Protein AF-A0A9D7PYM5-F1 (afdb_monomer_lite)

Foldseek 3Di:
DEEEDEDDEEDPPPDPAADPAEQEAEEEYEYEYAEAYDRPHHAHEYPAEEYEYEYHAAHVHDEHDDHPDDPHYFYEYEYAANYEDEYPAAAEGAHEYEFNAEYHYPAFPHAYEYAAEYDDDANGYYEFAHQQADEPVLHTHYRYNHYYYDDLNYEYEYAHPEHHENYPRPDQEHAYEYHYQHQHEYEYPEAHAYQEEYEFPHEYELNPHAHAYAHEYADDAAYEYEFAFQAADECADCGGRYHYHHYHDDLNYAYADAHAAEHENYHNHDQRREHEDHYNHQNEYEYDEAHEYQEYEAPHEYHDVPYAHHYDPNHDYYYDHYDYDPHDDPDPPPPPPPDD

Sequence (340 aa):
MAYTLTVMGDIFTGVTSGLASNLIFSGAQTFNLYGSFDASYGAISFRDATTTINLFGNNNYIVIYSVGYNSGAAFSLHLQTGSQYRLLTNLGVGGSTTVDGRLIFESASLTLSSTTSFALNAGGGLKIASNEGISSSKTGNIRCYGSATFSSEADYEYSGSGSQNTGDLLPSSLSGNLIISNANSVTLTNSINTTGAVTVSGVLKMGGKTISGAGSFTLNSGASIYIDNPEGISSSGSTGSIQTTTRNFHSYGHYWYNGVLAQVTGTGLPALQYGTLGILNAAGVTLSKDTEVRTIHLQGRLLMSDYDLTLSPGLSISGSEGSLTNMIVPEWNRAAYNSI

Secondary structure (DSSP, 8-state):
--EEEEE-S-BSTT-SS--SS-EEEESSEEEEE-S-EEEEEEEEEEESS-EEEEE-S----EEEE-----TT--EEEEE-TT-EEEE-S-EEESSEEEESSEEEESSTT--EEESSEEEE-TT-EEEE--TT-B-TTS-BSEEESSEEEE-TTSEEEE--SS-EE--TTS-SEESS-EEE--SS-EE-SS-EEESSEEEESSEEE-TT--EEEEEEEEE-TT-EEEE-STT-B-SSSS-BSEEEEEEEE-TTSEEEE--SS-EE--TTS-SEEEEEEEE--TT-EE--S-EEEEEEEESSEEE-TTS-EEEEEEEEEE-SS-EEES-BPPP---TTSS--

Structure (mmCIF, N/CA/C/O backbone):
data_AF-A0A9D7PYM5-F1
#
_entry.id   AF-A0A9D7PYM5-F1
#
loop_
_atom_site.group_PDB
_atom_site.id
_atom_site.type_symbol
_atom_site.label_atom_id
_atom_site.label_alt_id
_atom_site.label_comp_id
_atom_site.label_asym_id
_atom_site.label_entity_id
_atom_site.label_seq_id
_atom_site.pdbx_PDB_ins_code
_atom_site.Cartn_x
_atom_site.Cartn_y
_atom_site.Cartn_z
_atom_site.occupancy
_atom_site.B_iso_or_equiv
_atom_site.auth_seq_id
_atom_site.auth_comp_id
_atom_site.auth_asym_id
_atom_site.auth_atom_id
_atom_site.pdbx_PDB_model_num
ATOM 1 N N . MET A 1 1 ? 29.001 -1.355 -35.141 1.00 60.72 1 MET A N 1
ATOM 2 C CA . MET A 1 1 ? 29.503 -0.322 -34.209 1.00 60.72 1 MET A CA 1
ATOM 3 C C . MET A 1 1 ? 28.339 0.087 -33.327 1.00 60.72 1 MET A C 1
ATOM 5 O O . MET A 1 1 ? 27.247 0.221 -33.865 1.00 60.72 1 MET A O 1
ATOM 9 N N . ALA A 1 2 ? 28.538 0.183 -32.013 1.00 73.38 2 ALA A N 1
ATOM 10 C CA . ALA A 1 2 ? 27.525 0.723 -31.109 1.00 73.38 2 ALA A CA 1
ATOM 11 C C . ALA A 1 2 ? 27.690 2.244 -31.055 1.00 73.38 2 ALA A C 1
ATOM 13 O O . ALA A 1 2 ? 28.829 2.703 -30.945 1.00 73.38 2 ALA A O 1
ATOM 14 N N . TYR A 1 3 ? 26.603 3.009 -31.148 1.00 81.38 3 TYR A N 1
ATOM 15 C CA . TYR A 1 3 ? 26.665 4.458 -30.940 1.00 81.38 3 TYR A CA 1
ATOM 16 C C . TYR A 1 3 ? 25.949 4.843 -29.648 1.00 81.38 3 TYR A C 1
ATOM 18 O O . TYR A 1 3 ? 25.026 4.168 -29.191 1.00 81.38 3 TYR A O 1
ATOM 26 N N . THR A 1 4 ? 26.415 5.935 -29.048 1.00 83.38 4 THR A N 1
ATOM 27 C CA . THR A 1 4 ? 25.825 6.509 -27.841 1.00 83.38 4 THR A CA 1
ATOM 28 C C . THR A 1 4 ? 25.363 7.919 -28.157 1.00 83.38 4 THR A C 1
ATOM 30 O O . THR A 1 4 ? 26.178 8.759 -28.541 1.00 83.38 4 THR A O 1
ATOM 33 N N . LEU A 1 5 ? 24.072 8.185 -27.970 1.00 80.75 5 LEU A N 1
ATOM 34 C CA . LEU A 1 5 ? 23.526 9.535 -27.963 1.00 80.75 5 LEU A CA 1
ATOM 35 C C . LEU A 1 5 ? 23.267 9.942 -26.513 1.00 80.75 5 LEU A C 1
ATOM 37 O O . LEU A 1 5 ? 22.461 9.323 -25.819 1.00 80.75 5 LEU A O 1
ATOM 41 N N . THR A 1 6 ? 23.934 11.002 -26.070 1.00 83.00 6 THR A N 1
ATOM 42 C CA . THR A 1 6 ? 23.672 11.623 -24.772 1.00 83.00 6 THR A CA 1
ATOM 43 C C . THR A 1 6 ? 22.949 12.932 -24.998 1.00 83.00 6 THR A C 1
ATOM 45 O O . THR A 1 6 ? 23.459 13.796 -25.710 1.00 83.00 6 THR A O 1
ATOM 48 N N . VAL A 1 7 ? 21.788 13.088 -24.369 1.00 79.06 7 VAL A N 1
ATOM 49 C CA . VAL A 1 7 ? 21.041 14.338 -24.426 1.00 79.06 7 VAL A CA 1
ATOM 50 C C . VAL A 1 7 ? 20.902 14.933 -23.038 1.00 79.06 7 VAL A C 1
ATOM 52 O O . VAL A 1 7 ? 20.376 14.308 -22.116 1.00 79.06 7 VAL A O 1
ATOM 55 N N . MET A 1 8 ? 21.415 16.154 -22.914 1.00 78.81 8 MET A N 1
ATOM 56 C CA . MET A 1 8 ? 21.334 16.963 -21.707 1.00 78.81 8 MET A CA 1
ATOM 57 C C . MET A 1 8 ? 20.127 17.893 -21.822 1.00 78.81 8 MET A C 1
ATOM 59 O O . MET A 1 8 ? 20.044 18.669 -22.773 1.00 78.81 8 MET A O 1
ATOM 63 N N . GLY A 1 9 ? 19.220 17.824 -20.848 1.00 71.94 9 GLY A N 1
ATOM 64 C CA . GLY A 1 9 ? 17.992 18.617 -20.828 1.00 71.94 9 GLY A CA 1
ATOM 65 C C . GLY A 1 9 ? 16.813 17.959 -21.544 1.00 71.94 9 GLY A C 1
ATOM 66 O O . GLY A 1 9 ? 16.865 16.794 -21.943 1.00 71.94 9 GLY A O 1
ATOM 67 N N . ASP A 1 10 ? 15.731 18.723 -21.642 1.00 70.75 10 ASP A N 1
ATOM 68 C CA . ASP A 1 10 ? 14.469 18.277 -22.216 1.00 70.75 10 ASP A CA 1
ATOM 69 C C . ASP A 1 10 ? 14.543 18.191 -23.749 1.00 70.75 10 ASP A C 1
ATOM 71 O O . ASP A 1 10 ? 15.107 19.064 -24.412 1.00 70.75 10 ASP A O 1
ATOM 75 N N . ILE A 1 11 ? 13.915 17.168 -24.326 1.00 68.50 11 ILE A N 1
ATOM 76 C CA . ILE A 1 11 ? 13.735 17.024 -25.773 1.00 68.50 11 ILE A CA 1
ATOM 77 C C . ILE A 1 11 ? 12.243 16.936 -26.070 1.00 68.50 11 ILE A C 1
ATOM 79 O O . ILE A 1 11 ? 11.515 16.188 -25.418 1.00 68.50 11 ILE A O 1
ATOM 83 N N . PHE A 1 12 ? 11.804 17.660 -27.100 1.00 66.94 12 PHE A N 1
ATOM 84 C CA . PHE A 1 12 ? 10.418 17.652 -27.571 1.00 66.94 12 PHE A CA 1
ATOM 85 C C . PHE A 1 12 ? 9.397 18.095 -26.507 1.00 66.94 12 PHE A C 1
ATOM 87 O O . PHE A 1 12 ? 8.244 17.701 -26.560 1.00 66.94 12 PHE A O 1
ATOM 94 N N . THR A 1 13 ? 9.753 18.945 -25.544 1.00 59.22 13 THR A N 1
ATOM 95 C CA . THR A 1 13 ? 8.756 19.468 -24.598 1.00 59.22 13 THR A CA 1
ATOM 96 C C . THR A 1 13 ? 7.829 20.490 -25.262 1.00 59.22 13 THR A C 1
ATOM 98 O O . THR A 1 13 ? 8.272 21.398 -25.964 1.00 59.22 13 THR A O 1
ATOM 101 N N . GLY A 1 14 ? 6.515 20.340 -25.052 1.00 54.91 14 GLY A N 1
ATOM 102 C CA . GLY A 1 14 ? 5.508 21.291 -25.539 1.00 54.91 14 GLY A CA 1
ATOM 103 C C . GLY A 1 14 ? 5.124 21.159 -27.018 1.00 54.91 14 GLY A C 1
ATOM 104 O O . GLY A 1 14 ? 4.521 22.084 -27.564 1.00 54.91 14 GLY A O 1
ATOM 105 N N . VAL A 1 15 ? 5.436 20.040 -27.684 1.00 58.12 15 VAL A N 1
ATOM 106 C CA . VAL A 1 15 ? 4.952 19.800 -29.055 1.00 58.12 15 VAL A CA 1
ATOM 107 C C . VAL A 1 15 ? 3.445 19.539 -29.036 1.00 58.12 15 VAL A C 1
ATOM 109 O O . VAL A 1 15 ? 2.973 18.572 -28.451 1.00 58.12 15 VAL A O 1
ATOM 112 N N . THR A 1 16 ? 2.675 20.403 -29.697 1.00 56.06 16 THR A N 1
ATOM 113 C CA . THR A 1 16 ? 1.212 20.275 -29.860 1.00 56.06 16 THR A CA 1
ATOM 114 C C . THR A 1 16 ? 0.813 19.471 -31.101 1.00 56.06 16 THR A C 1
ATOM 116 O O . THR A 1 16 ? -0.359 19.169 -31.310 1.00 56.06 16 THR A O 1
ATOM 119 N N . SER A 1 17 ? 1.797 19.122 -31.930 1.00 52.72 17 SER A N 1
ATOM 120 C CA . SER A 1 17 ? 1.690 18.219 -33.073 1.00 52.72 17 SER A CA 1
ATOM 121 C C . SER A 1 17 ? 2.966 17.382 -33.112 1.00 52.72 17 SER A C 1
ATOM 123 O O . SER A 1 17 ? 4.038 17.886 -32.781 1.00 52.72 17 SER A O 1
ATOM 125 N N . GLY A 1 18 ? 2.851 16.088 -33.392 1.00 52.62 18 GLY A N 1
ATOM 126 C CA . GLY A 1 18 ? 3.946 15.152 -33.149 1.00 52.62 18 GLY A CA 1
ATOM 127 C C . GLY A 1 18 ? 5.154 15.266 -34.047 1.00 52.62 18 GLY A C 1
ATOM 128 O O . GLY A 1 18 ? 5.206 16.062 -34.980 1.00 52.62 18 GLY A O 1
ATOM 129 N N . LEU A 1 19 ? 6.118 14.383 -33.783 1.00 55.16 19 LEU A N 1
ATOM 130 C CA . LEU A 1 19 ? 7.121 14.028 -34.776 1.00 55.16 19 LEU A CA 1
ATOM 131 C C . LEU A 1 19 ? 6.377 13.602 -36.048 1.00 55.16 19 LEU A C 1
ATOM 133 O O . LEU A 1 19 ? 5.666 12.600 -36.045 1.00 55.16 19 LEU A O 1
ATOM 137 N N . ALA A 1 20 ? 6.529 14.371 -37.129 1.00 43.00 20 ALA A N 1
ATOM 138 C CA . ALA A 1 20 ? 5.839 14.143 -38.404 1.00 43.00 20 ALA A CA 1
ATOM 139 C C . ALA A 1 20 ? 6.169 12.778 -39.052 1.00 43.00 20 ALA A C 1
ATOM 141 O O . ALA A 1 20 ? 5.542 12.379 -40.031 1.00 43.00 20 ALA A O 1
ATOM 142 N N . SER A 1 21 ? 7.152 12.056 -38.509 1.00 57.59 21 SER A N 1
ATOM 143 C CA . SER A 1 21 ? 7.598 10.738 -38.944 1.00 57.59 21 SER A CA 1
ATOM 144 C C . SER A 1 21 ? 8.126 9.924 -37.763 1.00 57.59 21 SER A C 1
ATOM 146 O O . SER A 1 21 ? 8.635 10.489 -36.794 1.00 57.59 21 SER A O 1
ATOM 148 N N . ASN A 1 22 ? 8.075 8.594 -37.880 1.00 59.19 22 ASN A N 1
ATOM 149 C CA . ASN A 1 22 ? 8.691 7.688 -36.912 1.00 59.19 22 ASN A CA 1
ATOM 150 C C . ASN A 1 22 ? 10.181 8.008 -36.757 1.00 59.19 22 ASN A C 1
ATOM 152 O O . ASN A 1 22 ? 10.903 8.084 -37.754 1.00 59.19 22 ASN A O 1
ATOM 156 N N . LEU A 1 23 ? 10.656 8.126 -35.518 1.00 66.69 23 LEU A N 1
ATOM 157 C CA . LEU A 1 23 ? 12.089 8.137 -35.258 1.00 66.69 23 LEU A CA 1
ATOM 158 C C . LEU A 1 23 ? 12.572 6.688 -35.344 1.00 66.69 23 LEU A C 1
ATOM 160 O O . LEU A 1 23 ? 12.250 5.867 -34.483 1.00 66.69 23 LEU A O 1
ATOM 164 N N . ILE A 1 24 ? 13.253 6.357 -36.442 1.00 66.62 24 ILE A N 1
ATOM 165 C CA . ILE A 1 24 ? 13.742 5.004 -36.714 1.00 66.62 24 ILE A CA 1
ATOM 166 C C . ILE A 1 24 ? 15.222 4.943 -36.371 1.00 66.62 24 ILE A C 1
ATOM 168 O O . ILE A 1 24 ? 16.033 5.654 -36.962 1.00 66.62 24 ILE A O 1
ATOM 172 N N . PHE A 1 25 ? 15.575 4.044 -35.462 1.00 68.25 25 PHE A N 1
ATOM 173 C CA . PHE A 1 25 ? 16.963 3.739 -35.147 1.00 68.25 25 PHE A CA 1
ATOM 174 C C . PHE A 1 25 ? 17.330 2.358 -35.684 1.00 68.25 25 PHE A C 1
ATOM 176 O O . PHE A 1 25 ? 16.588 1.398 -35.478 1.00 68.25 25 PHE A O 1
ATOM 183 N N . SER A 1 26 ? 18.475 2.262 -36.359 1.00 67.56 26 SER A N 1
ATOM 184 C CA . SER A 1 26 ? 19.054 1.009 -36.852 1.00 67.56 26 SER A CA 1
ATOM 185 C C . SER A 1 26 ? 20.435 0.773 -36.238 1.00 67.56 26 SER A C 1
ATOM 187 O O . SER A 1 26 ? 21.219 1.718 -36.092 1.00 67.56 26 SER A O 1
ATOM 189 N N . GLY A 1 27 ? 20.761 -0.485 -35.929 1.00 68.75 27 GLY A N 1
ATOM 190 C CA . GLY A 1 27 ? 22.030 -0.862 -35.292 1.00 68.75 27 GLY A CA 1
ATOM 191 C C . GLY A 1 27 ? 21.998 -0.754 -33.763 1.00 68.75 27 GLY A C 1
ATOM 192 O O . GLY A 1 27 ? 21.016 -0.292 -33.192 1.00 68.75 27 GLY A O 1
ATOM 193 N N . ALA A 1 28 ? 23.037 -1.252 -33.084 1.00 78.06 28 ALA A N 1
ATOM 194 C CA . ALA A 1 28 ? 23.077 -1.242 -31.621 1.00 78.06 28 ALA A CA 1
ATOM 195 C C . ALA A 1 28 ? 23.288 0.188 -31.100 1.00 78.06 28 ALA A C 1
ATOM 197 O O . ALA A 1 28 ? 24.222 0.863 -31.535 1.00 78.06 28 ALA A O 1
ATOM 198 N N . GLN A 1 29 ? 22.429 0.642 -30.187 1.00 81.81 29 GLN A N 1
ATOM 199 C CA . GLN A 1 29 ? 22.407 2.033 -29.723 1.00 81.81 29 GLN A CA 1
ATOM 200 C C . GLN A 1 29 ? 22.219 2.130 -28.208 1.00 81.81 29 GLN A C 1
ATOM 202 O O . GLN A 1 29 ? 21.480 1.344 -27.615 1.00 81.81 29 GLN A O 1
ATOM 207 N N . THR A 1 30 ? 22.824 3.151 -27.605 1.00 84.31 30 THR A N 1
ATOM 208 C CA . THR A 1 30 ? 22.554 3.567 -26.225 1.00 84.31 30 THR A CA 1
ATOM 209 C C . THR A 1 30 ? 22.082 5.018 -26.209 1.00 84.31 30 THR A C 1
ATOM 211 O O . THR A 1 30 ? 22.782 5.906 -26.694 1.00 84.31 30 THR A O 1
ATOM 214 N N . PHE A 1 31 ? 20.918 5.272 -25.616 1.00 84.38 31 PHE A N 1
ATOM 215 C CA . PHE A 1 31 ? 20.372 6.613 -25.405 1.00 84.38 31 PHE A CA 1
ATOM 216 C C . PHE A 1 31 ? 20.437 6.963 -23.926 1.00 84.38 31 PHE A C 1
ATOM 218 O O . PHE A 1 31 ? 19.806 6.296 -23.114 1.00 84.38 31 PHE A O 1
ATOM 225 N N . ASN A 1 32 ? 21.174 8.014 -23.581 1.00 84.25 32 ASN A N 1
ATOM 226 C CA . ASN A 1 32 ? 21.207 8.555 -22.226 1.00 84.25 32 ASN A CA 1
ATOM 227 C C . ASN A 1 32 ? 20.386 9.843 -22.190 1.00 84.25 32 ASN A C 1
ATOM 229 O O . ASN A 1 32 ? 20.775 10.835 -22.813 1.00 84.25 32 ASN A O 1
ATOM 233 N N . LEU A 1 33 ? 19.262 9.821 -21.476 1.00 83.00 33 LEU A N 1
ATOM 234 C CA . LEU A 1 33 ? 18.331 10.943 -21.378 1.00 83.00 33 LEU A CA 1
ATOM 235 C C . LEU A 1 33 ? 18.347 11.505 -19.952 1.00 83.00 33 LEU A C 1
ATOM 237 O O . LEU A 1 33 ? 18.004 10.795 -19.007 1.00 83.00 33 LEU A O 1
ATOM 241 N N . TYR A 1 34 ? 18.763 12.766 -19.807 1.00 80.75 34 TYR A N 1
ATOM 242 C CA . TYR A 1 34 ? 18.867 13.468 -18.516 1.00 80.75 34 TYR A CA 1
ATOM 243 C C . TYR A 1 34 ? 17.717 14.459 -18.251 1.00 80.75 34 TYR A C 1
ATOM 245 O O . TYR A 1 34 ? 17.691 15.084 -17.192 1.00 80.75 34 TYR A O 1
ATOM 253 N N . GLY A 1 35 ? 16.810 14.636 -19.217 1.00 69.31 35 GLY A N 1
ATOM 254 C CA . GLY A 1 35 ? 15.611 15.468 -19.102 1.00 69.31 35 GLY A CA 1
ATOM 255 C C . GLY A 1 35 ? 14.370 14.786 -19.684 1.00 69.31 35 GLY A C 1
ATOM 256 O O . GLY A 1 35 ? 14.418 13.648 -20.163 1.00 69.31 35 GLY A O 1
ATOM 257 N N . SER A 1 36 ? 13.239 15.489 -19.631 1.00 70.75 36 SER A N 1
ATOM 258 C CA . SER A 1 36 ? 11.951 14.988 -20.116 1.00 70.75 36 SER A CA 1
ATOM 259 C C . SER A 1 36 ? 11.990 14.754 -21.627 1.00 70.75 36 SER A C 1
ATOM 261 O O . SER A 1 36 ? 12.620 15.503 -22.372 1.00 70.75 36 SER A O 1
ATOM 263 N N . PHE A 1 37 ? 11.298 13.716 -22.087 1.00 71.19 37 PHE A N 1
ATOM 264 C CA . PHE A 1 37 ? 11.277 13.309 -23.486 1.00 71.19 37 PHE A CA 1
ATOM 265 C C . PHE A 1 37 ? 9.841 13.012 -23.932 1.00 71.19 37 PHE A C 1
ATOM 267 O O . PHE A 1 37 ? 9.284 11.963 -23.633 1.00 71.19 37 PHE A O 1
ATOM 274 N N . ASP A 1 38 ? 9.208 13.913 -24.672 1.00 68.81 38 ASP A N 1
ATOM 275 C CA . ASP A 1 38 ? 7.818 13.727 -25.099 1.00 68.81 38 ASP A CA 1
ATOM 276 C C . ASP A 1 38 ? 7.729 13.259 -26.563 1.00 68.81 38 ASP A C 1
ATOM 278 O O . ASP A 1 38 ? 7.967 14.030 -27.490 1.00 68.81 38 ASP A O 1
ATOM 282 N N . ALA A 1 39 ? 7.345 11.998 -26.788 1.00 64.12 39 ALA A N 1
ATOM 283 C CA . ALA A 1 39 ? 6.938 11.503 -28.105 1.00 64.12 39 ALA A CA 1
ATOM 284 C C . ALA A 1 39 ? 5.458 11.074 -28.130 1.00 64.12 39 ALA A C 1
ATOM 286 O O . ALA A 1 39 ? 5.091 10.112 -28.796 1.00 64.12 39 ALA A O 1
ATOM 287 N N . SER A 1 40 ? 4.574 11.797 -27.433 1.00 58.91 40 SER A N 1
ATOM 288 C CA . SER A 1 40 ? 3.135 11.480 -27.316 1.00 58.91 40 SER A CA 1
ATOM 289 C C . SER A 1 40 ? 2.374 11.411 -28.632 1.00 58.91 40 SER A C 1
ATOM 291 O O . SER A 1 40 ? 1.297 10.822 -28.696 1.00 58.91 40 SER A O 1
ATOM 293 N N . TYR A 1 41 ? 2.926 12.006 -29.683 1.00 59.03 41 TYR A N 1
ATOM 294 C CA . TYR A 1 41 ? 2.253 12.199 -30.961 1.00 59.03 41 TYR A CA 1
ATOM 295 C C . TYR A 1 41 ? 3.009 11.562 -32.144 1.00 59.03 41 TYR A C 1
ATOM 297 O O . TYR A 1 41 ? 2.684 11.842 -33.295 1.00 59.03 41 TYR A O 1
ATOM 305 N N . GLY A 1 42 ? 4.020 10.724 -31.889 1.00 55.53 42 GLY A N 1
ATOM 306 C CA . GLY A 1 42 ? 4.760 9.982 -32.917 1.00 55.53 42 GLY A CA 1
ATOM 307 C C . GLY A 1 42 ? 5.341 8.681 -32.362 1.00 55.53 42 GLY A C 1
ATOM 308 O O . GLY A 1 42 ? 5.448 8.525 -31.153 1.00 55.53 42 GLY A O 1
ATOM 309 N N . ALA A 1 43 ? 5.715 7.728 -33.220 1.00 59.31 43 ALA A N 1
ATOM 310 C CA . ALA A 1 43 ? 6.295 6.465 -32.758 1.00 59.31 43 ALA A CA 1
ATOM 311 C C . ALA A 1 43 ? 7.828 6.477 -32.781 1.00 59.31 43 ALA A C 1
ATOM 313 O O . ALA A 1 43 ? 8.454 7.010 -33.703 1.00 59.31 43 ALA A O 1
ATOM 314 N N . ILE A 1 44 ? 8.438 5.817 -31.796 1.00 66.38 44 ILE A N 1
ATOM 315 C CA . ILE A 1 44 ? 9.865 5.480 -31.827 1.00 66.38 44 ILE A CA 1
ATOM 316 C C . ILE A 1 44 ? 9.978 4.007 -32.170 1.00 66.38 44 ILE A C 1
ATOM 318 O O . ILE A 1 44 ? 9.462 3.147 -31.457 1.00 66.38 44 ILE A O 1
ATOM 322 N N . SER A 1 45 ? 10.648 3.713 -33.279 1.00 68.56 45 SER A N 1
ATOM 323 C CA . SER A 1 45 ? 10.833 2.351 -33.763 1.00 68.56 45 SER A CA 1
ATOM 324 C C . SER A 1 45 ? 12.314 2.004 -33.747 1.00 68.56 45 SER A C 1
ATOM 326 O O . SER A 1 45 ? 13.137 2.674 -34.370 1.00 68.56 45 SER A O 1
ATOM 328 N N . PHE A 1 46 ? 12.651 0.926 -33.048 1.00 69.00 46 PHE A N 1
ATOM 329 C CA . PHE A 1 46 ? 13.989 0.350 -33.049 1.00 69.00 46 PHE A CA 1
ATOM 330 C C . PHE A 1 46 ? 13.987 -0.835 -34.017 1.00 69.00 46 PHE A C 1
ATOM 332 O O . PHE A 1 46 ? 13.216 -1.779 -33.837 1.00 69.00 46 PHE A O 1
ATOM 339 N N . ARG A 1 47 ? 14.805 -0.769 -35.072 1.00 64.12 47 ARG A N 1
ATOM 340 C CA . ARG A 1 47 ? 14.932 -1.819 -36.087 1.00 64.12 47 ARG A CA 1
ATOM 341 C C . ARG A 1 47 ? 16.266 -2.552 -35.938 1.00 64.12 47 ARG A C 1
ATOM 343 O O . ARG A 1 47 ? 17.334 -1.946 -35.885 1.00 64.12 47 ARG A O 1
ATOM 350 N N . ASP A 1 48 ? 16.163 -3.875 -35.904 1.00 56.56 48 ASP A N 1
ATOM 351 C CA . ASP A 1 48 ? 17.212 -4.843 -36.235 1.00 56.56 48 ASP A CA 1
ATOM 352 C C . ASP A 1 48 ? 18.483 -4.862 -35.348 1.00 56.56 48 ASP A C 1
ATOM 354 O O . ASP A 1 48 ? 19.524 -5.353 -35.783 1.00 56.56 48 ASP A O 1
ATOM 358 N N . ALA A 1 49 ? 18.423 -4.381 -34.093 1.00 60.62 49 ALA A N 1
ATOM 359 C CA . ALA A 1 49 ? 19.523 -4.494 -33.118 1.00 60.62 49 ALA A CA 1
ATOM 360 C C . ALA A 1 49 ? 19.112 -4.238 -31.647 1.00 60.62 49 ALA A C 1
ATOM 362 O O . ALA A 1 49 ? 18.027 -3.733 -31.363 1.00 60.62 49 ALA A O 1
ATOM 363 N N . THR A 1 50 ? 19.998 -4.562 -30.695 1.00 71.88 50 THR A N 1
ATOM 364 C CA . THR A 1 50 ? 19.828 -4.260 -29.260 1.00 71.88 50 THR A CA 1
ATOM 365 C C . THR A 1 50 ? 19.934 -2.756 -28.999 1.00 71.88 50 THR A C 1
ATOM 367 O O . THR A 1 50 ? 20.971 -2.159 -29.291 1.00 71.88 50 THR A O 1
ATOM 370 N N . THR A 1 51 ? 18.897 -2.146 -28.427 1.00 75.94 51 THR A N 1
ATOM 371 C CA . THR A 1 51 ? 18.910 -0.729 -28.031 1.00 75.94 51 THR A CA 1
ATOM 372 C C . THR A 1 51 ? 18.679 -0.603 -26.536 1.00 75.94 51 THR A C 1
ATOM 374 O O . THR A 1 51 ? 17.756 -1.222 -26.020 1.00 75.94 51 THR A O 1
ATOM 377 N N . THR A 1 52 ? 19.455 0.235 -25.858 1.00 81.81 52 THR A N 1
ATOM 378 C CA . THR A 1 52 ? 19.245 0.561 -24.444 1.00 81.81 52 THR A CA 1
ATOM 379 C C . THR A 1 52 ? 18.854 2.026 -24.305 1.00 81.81 52 THR A C 1
ATOM 381 O O . THR A 1 52 ? 19.545 2.900 -24.827 1.00 81.81 52 THR A O 1
ATOM 384 N N . ILE A 1 53 ? 17.772 2.307 -23.579 1.00 84.75 53 ILE A N 1
ATOM 385 C CA . ILE A 1 53 ? 17.446 3.661 -23.120 1.00 84.75 53 ILE A CA 1
ATOM 386 C C . ILE A 1 53 ? 17.705 3.733 -21.619 1.00 84.75 53 ILE A C 1
ATOM 388 O O . ILE A 1 53 ? 17.054 3.040 -20.838 1.00 84.75 53 ILE A O 1
ATOM 392 N N . ASN A 1 54 ? 18.632 4.604 -21.236 1.00 81.00 54 ASN A N 1
ATOM 393 C CA . ASN A 1 54 ? 18.937 4.953 -19.861 1.00 81.00 54 ASN A CA 1
ATOM 394 C C . ASN A 1 54 ? 18.277 6.289 -19.522 1.00 81.00 54 ASN A C 1
ATOM 396 O O . ASN A 1 54 ? 18.516 7.300 -20.189 1.00 81.00 54 ASN A O 1
ATOM 400 N N . LEU A 1 55 ? 17.473 6.291 -18.467 1.00 82.44 55 LEU A N 1
ATOM 401 C CA . LEU A 1 55 ? 16.769 7.468 -17.977 1.00 82.44 55 LEU A CA 1
ATOM 402 C C . LEU A 1 55 ? 17.418 7.945 -16.680 1.00 82.44 55 LEU A C 1
ATOM 404 O O . LEU A 1 55 ? 17.481 7.187 -15.714 1.00 82.44 55 LEU A O 1
ATOM 408 N N . PHE A 1 56 ? 17.876 9.194 -16.653 1.00 80.38 56 PHE A N 1
ATOM 409 C CA . PHE A 1 56 ? 18.548 9.828 -15.516 1.00 80.38 56 PHE A CA 1
ATOM 410 C C . PHE A 1 56 ? 17.745 11.023 -15.001 1.00 80.38 56 PHE A C 1
ATOM 412 O O . PHE A 1 56 ? 17.189 11.765 -15.800 1.00 80.38 56 PHE A O 1
ATOM 419 N N . GLY A 1 57 ? 17.743 11.257 -13.685 1.00 71.25 57 GLY A N 1
ATOM 420 C CA . GLY A 1 57 ? 17.082 12.423 -13.081 1.00 71.25 57 GLY A CA 1
ATOM 421 C C . GLY A 1 57 ? 15.547 12.404 -13.172 1.00 71.25 57 GLY A C 1
ATOM 422 O O . GLY A 1 57 ? 14.951 11.476 -13.717 1.00 71.25 57 GLY A O 1
ATOM 423 N N . ASN A 1 58 ? 14.890 13.427 -12.611 1.00 64.88 58 ASN A N 1
ATOM 424 C CA . ASN A 1 58 ? 13.423 13.538 -12.559 1.00 64.88 58 ASN A CA 1
ATOM 425 C C . ASN A 1 58 ? 12.813 13.811 -13.949 1.00 64.88 58 ASN A C 1
ATOM 427 O O . ASN A 1 58 ? 12.352 14.914 -14.243 1.00 64.88 58 ASN A O 1
ATOM 431 N N . ASN A 1 59 ? 12.788 12.793 -14.805 1.00 61.81 59 ASN A N 1
ATOM 432 C CA . ASN A 1 59 ? 12.122 12.842 -16.098 1.00 61.81 59 ASN A CA 1
ATOM 433 C C . ASN A 1 59 ? 10.614 12.703 -15.881 1.00 61.81 59 ASN A C 1
ATOM 435 O O . ASN A 1 59 ? 10.062 11.610 -15.796 1.00 61.81 59 ASN A O 1
ATOM 439 N N . ASN A 1 60 ? 9.924 13.833 -15.754 1.00 53.22 60 ASN A N 1
ATOM 440 C CA . ASN A 1 60 ? 8.497 13.839 -15.428 1.00 53.22 60 ASN A CA 1
ATOM 441 C C . ASN A 1 60 ? 7.621 13.243 -16.537 1.00 53.22 60 ASN A C 1
ATOM 443 O O . ASN A 1 60 ? 6.501 12.801 -16.267 1.00 53.22 60 ASN A O 1
ATOM 447 N N . TYR A 1 61 ? 8.116 13.248 -17.774 1.00 58.16 61 TYR A N 1
ATOM 448 C CA . TYR A 1 61 ? 7.322 12.932 -18.946 1.00 58.16 61 TYR A CA 1
ATOM 449 C C . TYR A 1 61 ? 8.175 12.197 -19.971 1.00 58.16 61 TYR A C 1
ATOM 451 O O . TYR A 1 61 ? 9.017 12.802 -20.632 1.00 58.16 61 TYR A O 1
ATOM 459 N N . ILE A 1 62 ? 7.993 10.879 -20.063 1.00 57.56 62 ILE A N 1
ATOM 460 C CA . ILE A 1 62 ? 8.548 10.093 -21.159 1.00 57.56 62 ILE A CA 1
ATOM 461 C C . ILE A 1 62 ? 7.415 9.291 -21.785 1.00 57.56 62 ILE A C 1
ATOM 463 O O . ILE A 1 62 ? 6.937 8.304 -21.227 1.00 57.56 62 ILE A O 1
ATOM 467 N N . VAL A 1 63 ? 6.962 9.727 -22.954 1.00 55.81 63 VAL A N 1
ATOM 468 C CA . VAL A 1 63 ? 5.901 9.033 -23.688 1.00 55.81 63 VAL A CA 1
ATOM 469 C C . VAL A 1 63 ? 6.520 8.363 -24.893 1.00 55.81 63 VAL A C 1
ATOM 471 O O . VAL A 1 63 ? 7.003 9.032 -25.796 1.00 55.81 63 VAL A O 1
ATOM 474 N N . ILE A 1 64 ? 6.523 7.031 -24.889 1.00 60.22 64 ILE A N 1
ATOM 475 C CA . ILE A 1 64 ? 6.954 6.221 -26.027 1.00 60.22 64 ILE A CA 1
ATOM 476 C C . ILE A 1 64 ? 5.683 5.616 -26.615 1.00 60.22 64 ILE A C 1
ATOM 478 O O . ILE A 1 64 ? 5.138 4.645 -26.089 1.00 60.22 64 ILE A O 1
ATOM 482 N N . TYR A 1 65 ? 5.166 6.222 -27.684 1.00 49.09 65 TYR A N 1
ATOM 483 C CA . TYR A 1 65 ? 4.019 5.673 -28.396 1.00 49.09 65 TYR A CA 1
ATOM 484 C C . TYR A 1 65 ? 4.491 4.497 -29.261 1.00 49.09 65 TYR A C 1
ATOM 486 O O . TYR A 1 65 ? 5.264 4.685 -30.194 1.00 49.09 65 TYR A O 1
ATOM 494 N N . SER A 1 66 ? 4.062 3.280 -28.908 1.00 49.00 66 SER A N 1
ATOM 495 C CA . SER A 1 66 ? 4.249 2.021 -29.652 1.00 49.00 66 SER A CA 1
ATOM 496 C C . SER A 1 66 ? 5.652 1.786 -30.242 1.00 49.00 66 SER A C 1
ATOM 498 O O . SER A 1 66 ? 5.982 2.267 -31.327 1.00 49.00 66 SER A O 1
ATOM 500 N N . VAL A 1 67 ? 6.453 0.928 -29.606 1.00 54.47 67 VAL A N 1
ATOM 501 C CA . VAL A 1 67 ? 7.636 0.371 -30.276 1.00 54.47 67 VAL A CA 1
ATOM 502 C C . VAL A 1 67 ? 7.152 -0.639 -31.316 1.00 54.47 67 VAL A C 1
ATOM 504 O O . VAL A 1 67 ? 6.751 -1.751 -30.977 1.00 54.47 67 VAL A O 1
ATOM 507 N N . GLY A 1 68 ? 7.133 -0.237 -32.589 1.00 50.44 68 GLY A N 1
ATOM 508 C CA . GLY A 1 68 ? 6.860 -1.140 -33.706 1.00 50.44 68 GLY A CA 1
ATOM 509 C C . GLY A 1 68 ? 7.922 -2.236 -33.754 1.00 50.44 68 GLY A C 1
ATOM 510 O O . GLY A 1 68 ? 9.045 -1.979 -34.188 1.00 50.44 68 GLY A O 1
ATOM 511 N N . TYR A 1 69 ? 7.566 -3.428 -33.276 1.00 51.03 69 TYR A N 1
ATOM 512 C CA . TYR A 1 69 ? 8.423 -4.609 -33.254 1.00 51.03 69 TYR A CA 1
ATOM 513 C C . TYR A 1 69 ? 8.568 -5.184 -34.668 1.00 51.03 69 TYR A C 1
ATOM 515 O O . TYR A 1 69 ? 7.625 -5.770 -35.194 1.00 51.03 69 TYR A O 1
ATOM 523 N N . ASN A 1 70 ? 9.755 -5.064 -35.268 1.00 47.16 70 ASN A N 1
ATOM 524 C CA . ASN A 1 70 ? 10.192 -6.010 -36.296 1.00 47.16 70 ASN A CA 1
ATOM 525 C C . ASN A 1 70 ? 11.010 -7.101 -35.591 1.00 47.16 70 ASN A C 1
ATOM 527 O O . ASN A 1 70 ? 11.874 -6.809 -34.763 1.00 47.16 70 ASN A O 1
ATOM 531 N N . SER A 1 71 ? 10.662 -8.359 -35.846 1.00 45.31 71 SER A N 1
ATOM 532 C CA . SER A 1 71 ? 11.224 -9.553 -35.209 1.00 45.31 71 SER A CA 1
ATOM 533 C C . SER A 1 71 ? 12.762 -9.542 -35.212 1.00 45.31 71 SER A C 1
ATOM 535 O O . SER A 1 71 ? 13.364 -9.730 -36.265 1.00 45.31 71 SER A O 1
ATOM 537 N N . GLY A 1 72 ? 13.389 -9.340 -34.043 1.00 52.81 72 GLY A N 1
ATOM 538 C CA . GLY A 1 72 ? 14.844 -9.475 -33.854 1.00 52.81 72 GLY A CA 1
ATOM 539 C C . GLY A 1 72 ? 15.535 -8.408 -32.989 1.00 52.81 72 GLY A C 1
ATOM 540 O O . GLY A 1 72 ? 16.641 -8.652 -32.518 1.00 52.81 72 GLY A O 1
ATOM 541 N N . ALA A 1 73 ? 14.909 -7.253 -32.729 1.00 56.72 73 ALA A N 1
ATOM 542 C CA . ALA A 1 73 ? 15.501 -6.164 -31.938 1.00 56.72 73 ALA A CA 1
ATOM 543 C C . ALA A 1 73 ? 15.007 -6.138 -30.476 1.00 56.72 73 ALA A C 1
ATOM 545 O O . ALA A 1 73 ? 13.813 -5.982 -30.210 1.00 56.72 73 ALA A O 1
ATOM 546 N N . ALA A 1 74 ? 15.922 -6.253 -29.509 1.00 70.38 74 ALA A N 1
ATOM 547 C CA . ALA A 1 74 ? 15.614 -6.127 -28.084 1.00 70.38 74 ALA A CA 1
ATOM 548 C C . ALA A 1 74 ? 15.839 -4.678 -27.617 1.00 70.38 74 ALA A C 1
ATOM 550 O O . ALA A 1 74 ? 16.978 -4.235 -27.472 1.00 70.38 74 ALA A O 1
ATOM 551 N N . PHE A 1 75 ? 14.754 -3.932 -27.402 1.00 80.69 75 PHE A N 1
ATOM 552 C CA . PHE A 1 75 ? 14.792 -2.657 -26.686 1.00 80.69 75 PHE A CA 1
ATOM 553 C C . PHE A 1 75 ? 14.806 -2.937 -25.180 1.00 80.69 75 PHE A C 1
ATOM 555 O O . PHE A 1 75 ? 13.878 -3.575 -24.693 1.00 80.69 75 PHE A O 1
ATOM 562 N N . SER A 1 76 ? 15.825 -2.465 -24.465 1.00 87.06 76 SER A N 1
ATOM 563 C CA . SER A 1 76 ? 15.931 -2.502 -23.007 1.00 87.06 76 SER A CA 1
ATOM 564 C C . SER A 1 76 ? 15.726 -1.111 -22.406 1.00 87.06 76 SER A C 1
ATOM 566 O O . SER A 1 76 ? 16.231 -0.112 -22.923 1.00 87.06 76 SER A O 1
ATOM 568 N N . LEU A 1 77 ? 15.023 -1.062 -21.279 1.00 89.12 77 LEU A N 1
ATOM 569 C CA . LEU A 1 77 ? 14.725 0.153 -20.528 1.00 89.12 77 LEU A CA 1
ATOM 570 C C . LEU A 1 77 ? 15.435 0.110 -19.172 1.00 89.12 77 LEU A C 1
ATOM 572 O O . LEU A 1 77 ? 15.226 -0.829 -18.408 1.00 89.12 77 LEU A O 1
ATOM 576 N N . HIS A 1 78 ? 16.219 1.136 -18.848 1.00 91.12 78 HIS A N 1
ATOM 577 C CA . HIS A 1 78 ? 16.893 1.261 -17.556 1.00 91.12 78 HIS A CA 1
ATOM 578 C C . HIS A 1 78 ? 16.560 2.603 -16.901 1.00 91.12 78 HIS A C 1
ATOM 580 O O . HIS A 1 78 ? 16.972 3.664 -17.371 1.00 91.12 78 HIS A O 1
ATOM 586 N N . LEU A 1 79 ? 15.815 2.558 -15.798 1.00 92.19 79 LEU A N 1
ATOM 587 C CA . LEU A 1 79 ? 15.547 3.714 -14.945 1.00 92.19 79 LEU A CA 1
ATOM 588 C C . LEU A 1 79 ? 16.646 3.780 -13.890 1.00 92.19 79 LEU A C 1
ATOM 590 O O . LEU A 1 79 ? 16.710 2.911 -13.024 1.00 92.19 79 LEU A O 1
ATOM 594 N N . GLN A 1 80 ? 17.492 4.800 -13.954 1.00 91.38 80 GLN A N 1
ATOM 595 C CA . GLN A 1 80 ? 18.614 4.977 -13.033 1.00 91.38 80 GLN A CA 1
ATOM 596 C C . GLN A 1 80 ? 18.141 5.510 -11.678 1.00 91.38 80 GLN A C 1
ATOM 598 O O . GLN A 1 80 ? 17.050 6.076 -11.570 1.00 91.38 80 GLN A O 1
ATOM 603 N N . THR A 1 81 ? 18.972 5.392 -10.645 1.00 90.44 81 THR A N 1
ATOM 604 C CA . THR A 1 81 ? 18.679 5.955 -9.320 1.00 90.44 81 THR A CA 1
ATOM 605 C C . THR A 1 81 ? 18.321 7.440 -9.402 1.00 90.44 81 THR A C 1
ATOM 607 O O . THR A 1 81 ? 18.943 8.215 -10.129 1.00 90.44 81 THR A O 1
ATOM 610 N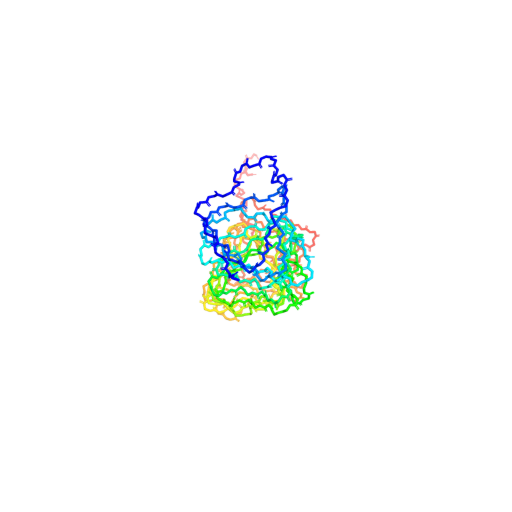 N . GLY A 1 82 ? 17.283 7.836 -8.663 1.00 85.81 82 GLY A N 1
ATOM 611 C CA . GLY A 1 82 ? 16.758 9.204 -8.673 1.00 85.81 82 GLY A CA 1
ATOM 612 C C . GLY A 1 82 ? 15.953 9.565 -9.924 1.00 85.81 82 GLY A C 1
ATOM 613 O O . GLY A 1 82 ? 15.427 10.674 -9.988 1.00 85.81 82 GLY A O 1
ATOM 614 N N . SER A 1 83 ? 15.828 8.655 -10.900 1.00 85.94 83 SER A N 1
ATOM 615 C CA . SER A 1 83 ? 14.932 8.863 -12.033 1.00 85.94 83 SER A CA 1
ATOM 616 C C . SER A 1 83 ? 13.489 8.515 -11.720 1.00 85.94 83 SER A C 1
ATOM 618 O O . SER A 1 83 ? 13.209 7.697 -10.844 1.00 85.94 83 SER A O 1
ATOM 620 N N . GLN A 1 84 ? 12.562 9.125 -12.451 1.00 87.44 84 GLN A N 1
ATOM 621 C CA . GLN A 1 84 ? 11.164 8.715 -12.468 1.00 87.44 84 GLN A CA 1
ATOM 622 C C . GLN A 1 84 ? 10.733 8.477 -13.912 1.00 87.44 84 GLN A C 1
ATOM 624 O O . GLN A 1 84 ? 11.168 9.180 -14.818 1.00 87.44 84 GLN A O 1
ATOM 629 N N . TYR A 1 85 ? 9.889 7.475 -14.127 1.00 87.81 85 TYR A N 1
ATOM 630 C CA . TYR A 1 85 ? 9.245 7.213 -15.405 1.00 87.81 85 TYR A CA 1
ATOM 631 C C . TYR A 1 85 ? 7.751 7.027 -15.175 1.00 87.81 85 TYR A C 1
ATOM 633 O O . TYR A 1 85 ? 7.317 6.054 -14.552 1.00 87.81 85 TYR A O 1
ATOM 641 N N . ARG A 1 86 ? 6.964 7.981 -15.672 1.00 88.44 86 ARG A N 1
ATOM 642 C CA . ARG A 1 86 ? 5.506 7.934 -15.631 1.00 88.44 86 ARG A CA 1
ATOM 643 C C . ARG A 1 86 ? 4.982 7.338 -16.922 1.00 88.44 86 ARG A C 1
ATOM 645 O O . ARG A 1 86 ? 5.084 7.948 -17.982 1.00 88.44 86 ARG A O 1
ATOM 652 N N . LEU A 1 87 ? 4.403 6.151 -16.817 1.00 88.12 87 LEU A N 1
ATOM 653 C CA . LEU A 1 87 ? 3.790 5.484 -17.943 1.00 88.12 87 LEU A CA 1
ATOM 654 C C . LEU A 1 87 ? 2.404 6.085 -18.200 1.00 88.12 87 LEU A C 1
ATOM 656 O O . LEU A 1 87 ? 1.564 6.126 -17.302 1.00 88.12 87 LEU A O 1
ATOM 660 N N . LEU A 1 88 ? 2.179 6.542 -19.433 1.00 82.94 88 LEU A N 1
ATOM 661 C CA . LEU A 1 88 ? 0.916 7.141 -19.888 1.00 82.94 88 LEU A CA 1
ATOM 662 C C . LEU A 1 88 ? 0.248 6.337 -21.013 1.00 82.94 88 LEU A C 1
ATOM 664 O O . LEU A 1 88 ? -0.934 6.518 -21.296 1.00 82.94 88 LEU A O 1
ATOM 668 N N . THR A 1 89 ? 0.989 5.417 -21.628 1.00 82.50 89 THR A N 1
ATOM 669 C CA . THR A 1 89 ? 0.535 4.500 -22.680 1.00 82.50 89 THR A CA 1
ATOM 670 C C . THR A 1 89 ? 1.111 3.110 -22.427 1.00 82.50 89 THR A C 1
ATOM 672 O O . THR A 1 89 ? 2.051 2.952 -21.657 1.00 82.50 89 THR A O 1
ATOM 675 N N . ASN A 1 90 ? 0.560 2.067 -23.048 1.00 86.56 90 ASN A N 1
ATOM 676 C CA . ASN A 1 90 ? 1.153 0.734 -22.929 1.00 86.56 90 ASN A CA 1
ATOM 677 C C . ASN A 1 90 ? 2.550 0.705 -23.565 1.00 86.56 90 ASN A C 1
ATOM 679 O O . ASN A 1 90 ? 2.720 1.150 -24.700 1.00 86.56 90 ASN A O 1
ATOM 683 N N . LEU A 1 91 ? 3.523 0.125 -22.861 1.00 86.12 91 LEU A N 1
ATOM 684 C CA . LEU A 1 91 ? 4.902 -0.014 -23.319 1.00 86.12 91 LEU A CA 1
ATOM 685 C C . LEU A 1 91 ? 5.275 -1.487 -23.496 1.00 86.12 91 LEU A C 1
ATOM 687 O O . LEU A 1 91 ? 5.134 -2.293 -22.577 1.00 86.12 91 LEU A O 1
ATOM 691 N N . GLY A 1 92 ? 5.788 -1.828 -24.676 1.00 85.50 92 GLY A N 1
ATOM 692 C CA . GLY A 1 92 ? 6.440 -3.108 -24.947 1.00 85.50 92 GLY A CA 1
ATOM 693 C C . GLY A 1 92 ? 7.961 -2.965 -24.911 1.00 85.50 92 GLY A C 1
ATOM 694 O O . GLY A 1 92 ? 8.511 -2.096 -25.585 1.00 85.50 92 GLY A O 1
ATOM 695 N N . VAL A 1 93 ? 8.629 -3.831 -24.153 1.00 85.62 93 VAL A N 1
ATOM 696 C CA . VAL A 1 93 ? 10.084 -3.898 -23.971 1.00 85.62 93 VAL A CA 1
ATOM 697 C C . VAL A 1 93 ? 10.541 -5.314 -24.327 1.00 85.62 93 VAL A C 1
ATOM 699 O O . VAL A 1 93 ? 10.367 -6.252 -23.561 1.00 85.62 93 VAL A O 1
ATOM 702 N N . GLY A 1 94 ? 11.094 -5.530 -25.514 1.00 81.31 94 GLY A N 1
ATOM 703 C CA . GLY A 1 94 ? 11.560 -6.872 -25.906 1.00 81.31 94 GLY A CA 1
ATOM 704 C C . GLY A 1 94 ? 12.907 -7.262 -25.289 1.00 81.31 94 GLY A C 1
ATOM 705 O O . GLY A 1 94 ? 13.321 -8.417 -25.325 1.00 81.31 94 GLY A O 1
ATOM 706 N N . GLY A 1 95 ? 13.626 -6.298 -24.726 1.00 84.75 95 GLY A N 1
ATOM 707 C CA . GLY A 1 95 ? 14.803 -6.519 -23.897 1.00 84.75 95 GLY A CA 1
ATOM 708 C C . GLY A 1 95 ? 14.446 -6.643 -22.420 1.00 84.75 95 GLY A C 1
ATOM 709 O O . GLY A 1 95 ? 13.383 -7.146 -22.051 1.00 84.75 95 GLY A O 1
ATOM 710 N N . SER A 1 96 ? 15.369 -6.212 -21.569 1.00 90.94 96 SER A N 1
ATOM 711 C CA . SER A 1 96 ? 15.195 -6.163 -20.119 1.00 90.94 96 SER A CA 1
ATOM 712 C C . SER A 1 96 ? 14.651 -4.808 -19.677 1.00 90.94 96 SER A C 1
ATOM 714 O O . SER A 1 96 ? 14.993 -3.776 -20.250 1.00 90.94 96 SER A O 1
ATOM 716 N N . THR A 1 97 ? 13.856 -4.795 -18.612 1.00 93.69 97 THR A N 1
ATOM 717 C CA . THR A 1 97 ? 13.528 -3.576 -17.864 1.00 93.69 97 THR A CA 1
ATOM 718 C C . THR A 1 97 ? 14.203 -3.625 -16.501 1.00 93.69 97 THR A C 1
ATOM 720 O O . THR A 1 97 ? 13.967 -4.570 -15.752 1.00 93.69 97 THR A O 1
ATOM 723 N N . THR A 1 98 ? 15.004 -2.619 -16.165 1.00 96.25 98 THR A N 1
ATOM 724 C CA . THR A 1 98 ? 15.628 -2.452 -14.845 1.00 96.25 98 THR A CA 1
ATOM 725 C C . THR A 1 98 ? 15.183 -1.136 -14.214 1.00 96.25 98 THR A C 1
ATOM 727 O O . THR A 1 98 ? 15.162 -0.091 -14.869 1.00 96.25 98 THR A O 1
ATOM 730 N N . VAL A 1 99 ? 14.799 -1.186 -12.939 1.00 97.38 99 VAL A N 1
ATOM 731 C CA . VAL A 1 99 ? 14.270 -0.043 -12.189 1.00 97.38 99 VAL A CA 1
ATOM 732 C C . VAL A 1 99 ? 15.082 0.168 -10.913 1.00 97.38 99 VAL A C 1
ATOM 734 O O . VAL A 1 99 ? 14.804 -0.457 -9.892 1.00 97.38 99 VAL A O 1
ATOM 737 N N . ASP A 1 100 ? 16.063 1.069 -10.988 1.00 96.12 100 ASP A N 1
ATOM 738 C CA . ASP A 1 100 ? 16.787 1.644 -9.839 1.00 96.12 100 ASP A CA 1
ATOM 739 C C . ASP A 1 100 ? 16.196 3.005 -9.418 1.00 96.12 100 ASP A C 1
ATOM 741 O O . ASP A 1 100 ? 16.451 3.497 -8.321 1.00 96.12 100 ASP A O 1
ATOM 745 N N . GLY A 1 101 ? 15.430 3.639 -10.313 1.00 94.25 101 GLY A N 1
ATOM 746 C CA . GLY A 1 101 ? 14.607 4.824 -10.057 1.00 94.25 101 GLY A CA 1
ATOM 747 C C . GLY A 1 101 ? 13.173 4.462 -9.663 1.00 94.25 101 GLY A C 1
ATOM 748 O O . GLY A 1 101 ? 12.937 3.459 -9.001 1.00 94.25 101 GLY A O 1
ATOM 749 N N . ARG A 1 102 ? 12.185 5.252 -10.097 1.00 94.75 102 ARG A N 1
ATOM 750 C CA . ARG A 1 102 ? 10.755 5.027 -9.828 1.00 94.75 102 ARG A CA 1
ATOM 751 C C . ARG A 1 102 ? 9.958 4.803 -11.108 1.00 94.75 102 ARG A C 1
ATOM 753 O O . ARG A 1 102 ? 9.909 5.677 -11.968 1.00 94.75 102 ARG A O 1
ATOM 760 N N . LEU A 1 103 ? 9.254 3.682 -11.196 1.00 95.69 103 LEU A N 1
ATOM 761 C CA . LEU A 1 103 ? 8.287 3.392 -12.252 1.00 95.69 103 LEU A CA 1
ATOM 762 C C . LEU A 1 103 ? 6.862 3.693 -11.765 1.00 95.69 103 LEU A C 1
ATOM 764 O O . LEU A 1 103 ? 6.453 3.221 -10.704 1.00 95.69 103 LEU A O 1
ATOM 768 N N . ILE A 1 104 ? 6.096 4.472 -12.528 1.00 95.12 104 ILE A N 1
ATOM 769 C CA . ILE A 1 104 ? 4.758 4.931 -12.137 1.00 95.12 104 ILE A CA 1
ATOM 770 C C . ILE A 1 104 ? 3.721 4.542 -13.187 1.00 95.12 104 ILE A C 1
ATOM 772 O O . ILE A 1 104 ? 3.811 4.968 -14.335 1.00 95.12 104 ILE A O 1
ATOM 776 N N . PHE A 1 105 ? 2.688 3.811 -12.768 1.00 95.56 105 PHE A N 1
ATOM 777 C CA . PHE A 1 105 ? 1.481 3.586 -13.558 1.00 95.56 105 PHE A CA 1
ATOM 778 C C . PHE A 1 105 ? 0.364 4.521 -13.091 1.00 95.56 105 PHE A C 1
ATOM 780 O O . PHE A 1 105 ? 0.009 4.524 -11.913 1.00 95.56 105 PHE A O 1
ATOM 787 N N . GLU A 1 106 ? -0.213 5.296 -14.012 1.00 92.19 106 GLU A N 1
ATOM 788 C CA . GLU A 1 106 ? -1.311 6.229 -13.695 1.00 92.19 106 GLU A CA 1
ATOM 789 C C . GLU A 1 106 ? -2.711 5.620 -13.827 1.00 92.19 106 GLU A C 1
ATOM 791 O O . GLU A 1 106 ? -3.702 6.239 -13.452 1.00 92.19 106 GLU A O 1
ATOM 796 N N . SER A 1 107 ? -2.816 4.407 -14.367 1.00 94.38 107 SER A N 1
ATOM 797 C CA . SER A 1 107 ? -4.092 3.719 -14.548 1.00 94.38 107 SER A CA 1
ATOM 798 C C . SER A 1 107 ? -3.921 2.207 -14.467 1.00 94.38 107 SER A C 1
ATOM 800 O O . SER A 1 107 ? -2.877 1.651 -14.825 1.00 94.38 107 SER A O 1
ATOM 802 N N . ALA A 1 108 ? -4.984 1.532 -14.030 1.00 96.06 108 ALA A N 1
ATOM 803 C CA . ALA A 1 108 ? -5.080 0.078 -13.995 1.00 96.06 108 ALA A CA 1
ATOM 804 C C . ALA A 1 108 ? -4.963 -0.571 -15.386 1.00 96.06 108 ALA A C 1
ATOM 806 O O . ALA A 1 108 ? -4.550 -1.723 -15.493 1.00 96.06 108 ALA A O 1
ATOM 807 N N . SER A 1 109 ? -5.304 0.161 -16.452 1.00 94.38 109 SER A N 1
ATOM 808 C CA . SER A 1 109 ? -5.266 -0.340 -17.831 1.00 94.38 109 SER A CA 1
ATOM 809 C C . SER A 1 109 ? -3.877 -0.302 -18.471 1.00 94.38 109 SER A C 1
ATOM 811 O O . SER A 1 109 ? -3.691 -0.891 -19.534 1.00 94.38 109 SER A O 1
ATOM 813 N N . LEU A 1 110 ? -2.925 0.418 -17.869 1.00 93.81 110 LEU A N 1
ATOM 814 C CA . LEU A 1 110 ? -1.595 0.612 -18.435 1.00 93.81 110 LEU A CA 1
ATOM 815 C C . LEU A 1 110 ? -0.695 -0.584 -18.169 1.00 93.81 110 LEU A C 1
ATOM 817 O O . LEU A 1 110 ? -0.681 -1.124 -17.068 1.00 93.81 110 LEU A O 1
ATOM 821 N N . THR A 1 111 ? 0.096 -0.971 -19.161 1.00 93.50 111 THR A N 1
ATOM 822 C CA . THR A 1 111 ? 0.932 -2.170 -19.077 1.00 93.50 111 THR A CA 1
ATOM 823 C C . THR A 1 111 ? 2.344 -1.890 -19.548 1.00 93.50 111 THR A C 1
ATOM 825 O O . THR A 1 111 ? 2.523 -1.345 -20.636 1.00 93.50 111 THR A O 1
ATOM 828 N N . LEU A 1 112 ? 3.330 -2.360 -18.791 1.00 93.81 112 LEU A N 1
ATOM 829 C CA . LEU A 1 112 ? 4.688 -2.582 -19.259 1.00 93.81 112 LEU A CA 1
ATOM 830 C C . LEU A 1 112 ? 4.850 -4.081 -19.502 1.00 93.81 112 LEU A C 1
ATOM 832 O O . LEU A 1 112 ? 4.818 -4.879 -18.564 1.00 93.81 112 LEU A O 1
ATOM 836 N N . SER A 1 113 ? 4.992 -4.461 -20.768 1.00 91.25 113 SER A N 1
ATOM 837 C CA . SER A 1 113 ? 5.217 -5.848 -21.169 1.00 91.25 113 SER A CA 1
ATOM 838 C C . SER A 1 113 ? 6.689 -6.059 -21.493 1.00 91.25 113 SER A C 1
ATOM 840 O O . SER A 1 113 ? 7.177 -5.447 -22.437 1.00 91.25 113 SER A O 1
ATOM 842 N N . SER A 1 114 ? 7.383 -6.915 -20.741 1.00 88.31 114 SER A N 1
ATOM 843 C CA . SER A 1 114 ? 8.788 -7.261 -20.998 1.00 88.31 114 SER A CA 1
ATOM 844 C C . SER A 1 114 ? 8.911 -8.691 -21.514 1.00 88.31 114 SER A C 1
ATOM 846 O O . SER A 1 114 ? 8.302 -9.586 -20.929 1.00 88.31 114 SER A O 1
ATOM 848 N N . THR A 1 115 ? 9.679 -8.955 -22.575 1.00 87.75 115 THR A N 1
ATOM 849 C CA . THR A 1 115 ? 9.863 -10.343 -23.053 1.00 87.75 115 THR A CA 1
ATOM 850 C C . THR A 1 115 ? 11.048 -11.055 -22.412 1.00 87.75 115 THR A C 1
ATOM 852 O O . THR A 1 115 ? 10.998 -12.275 -22.296 1.00 87.75 115 THR A O 1
ATOM 855 N N . THR A 1 116 ? 12.084 -10.328 -21.974 1.00 90.88 116 THR A N 1
ATOM 856 C CA . THR A 1 116 ? 13.310 -10.944 -21.429 1.00 90.88 116 THR A CA 1
ATOM 857 C C . THR A 1 116 ? 13.328 -10.940 -19.905 1.00 90.88 116 THR A C 1
ATOM 859 O O . THR A 1 116 ? 13.401 -11.995 -19.278 1.00 90.88 116 THR A O 1
ATOM 862 N N . SER A 1 117 ? 13.260 -9.763 -19.285 1.00 94.31 117 SER A N 1
ATOM 863 C CA . SER A 1 117 ? 13.245 -9.656 -17.826 1.00 94.31 117 SER A CA 1
ATOM 864 C C . SER A 1 117 ? 12.670 -8.330 -17.341 1.00 94.31 117 SER A C 1
ATOM 866 O O . SER A 1 117 ? 12.669 -7.323 -18.053 1.00 94.31 117 SER A O 1
ATOM 868 N N . PHE A 1 118 ? 12.177 -8.333 -16.109 1.00 97.50 118 PHE A N 1
ATOM 869 C CA . PHE A 1 118 ? 11.817 -7.147 -15.349 1.00 97.50 118 PHE A CA 1
ATOM 870 C C . PHE A 1 118 ? 12.485 -7.253 -13.981 1.00 97.50 118 PHE A C 1
ATOM 872 O O . PHE A 1 118 ? 12.293 -8.253 -13.294 1.00 97.50 118 PHE A O 1
ATOM 879 N N . ALA A 1 119 ? 13.240 -6.237 -13.583 1.00 98.31 119 ALA A N 1
ATOM 880 C CA . ALA A 1 119 ? 13.865 -6.168 -12.275 1.00 98.31 119 ALA A CA 1
ATOM 881 C C . ALA A 1 119 ? 13.569 -4.818 -11.622 1.00 98.31 119 ALA A C 1
ATOM 883 O O . ALA A 1 119 ? 14.017 -3.776 -12.101 1.00 98.31 119 ALA A O 1
ATOM 884 N N . LEU A 1 120 ? 12.816 -4.848 -10.523 1.00 98.69 120 LEU A N 1
ATOM 885 C CA . LEU A 1 120 ? 12.750 -3.748 -9.569 1.00 98.69 120 LEU A CA 1
ATOM 886 C C . LEU A 1 120 ? 13.839 -3.975 -8.522 1.00 98.69 120 LEU A C 1
ATOM 888 O O . LEU A 1 120 ? 13.749 -4.914 -7.727 1.00 98.69 120 LEU A O 1
ATOM 892 N N . ASN A 1 121 ? 14.875 -3.145 -8.564 1.00 98.44 121 ASN A N 1
ATOM 893 C CA . ASN A 1 121 ? 16.083 -3.314 -7.768 1.00 98.44 121 ASN A CA 1
ATOM 894 C C . ASN A 1 121 ? 15.960 -2.638 -6.394 1.00 98.44 121 ASN A C 1
ATOM 896 O O . ASN A 1 121 ? 15.006 -1.909 -6.118 1.00 98.44 121 ASN A O 1
ATOM 900 N N . ALA A 1 122 ? 16.925 -2.906 -5.510 1.00 98.25 122 ALA A N 1
ATOM 901 C CA . ALA A 1 122 ? 17.004 -2.273 -4.194 1.00 98.25 122 ALA A CA 1
ATOM 902 C C . ALA A 1 122 ? 17.036 -0.738 -4.306 1.00 98.25 122 ALA A C 1
ATOM 904 O O . ALA A 1 122 ? 17.735 -0.192 -5.157 1.00 98.25 122 ALA A O 1
ATOM 905 N N . GLY A 1 123 ? 16.258 -0.047 -3.467 1.00 96.56 123 GLY A N 1
ATOM 906 C CA . GLY A 1 123 ? 16.107 1.412 -3.509 1.00 96.56 123 GLY A CA 1
ATOM 907 C C . GLY A 1 123 ? 15.256 1.953 -4.667 1.00 96.56 123 GLY A C 1
ATOM 908 O O . GLY A 1 123 ? 14.966 3.149 -4.690 1.00 96.56 123 GLY A O 1
ATOM 909 N N . GLY A 1 124 ? 14.827 1.101 -5.606 1.00 98.00 124 GLY A N 1
ATOM 910 C CA . GLY A 1 124 ? 13.871 1.470 -6.645 1.00 98.00 124 GLY A CA 1
ATOM 911 C C . GLY A 1 124 ? 12.458 1.665 -6.088 1.00 98.00 124 GLY A C 1
ATOM 912 O O . GLY A 1 124 ? 12.139 1.245 -4.978 1.00 98.00 124 GLY A O 1
ATOM 913 N N . GLY A 1 125 ? 11.581 2.284 -6.875 1.00 98.25 125 GLY A N 1
ATOM 914 C CA . GLY A 1 125 ? 10.183 2.514 -6.521 1.00 98.25 125 GLY A CA 1
ATOM 915 C C . GLY A 1 125 ? 9.212 2.051 -7.602 1.00 98.25 125 GLY A C 1
ATOM 916 O O . GLY A 1 125 ? 9.471 2.194 -8.797 1.00 98.25 125 GLY A O 1
ATOM 917 N N . LEU A 1 126 ? 8.053 1.550 -7.190 1.00 98.69 126 LEU A N 1
ATOM 918 C CA . LEU A 1 126 ? 6.987 1.126 -8.089 1.00 98.69 126 LEU A CA 1
ATOM 919 C C . LEU A 1 126 ? 5.627 1.616 -7.578 1.00 98.69 126 LEU A C 1
ATOM 921 O O . LEU A 1 126 ? 5.183 1.200 -6.512 1.00 98.69 126 LEU A O 1
ATOM 925 N N . LYS A 1 127 ? 4.941 2.466 -8.354 1.00 98.44 127 LYS A N 1
ATOM 926 C CA . LYS A 1 127 ? 3.524 2.812 -8.130 1.00 98.44 127 LYS A CA 1
ATOM 927 C C . LYS A 1 127 ? 2.634 1.955 -9.029 1.00 98.44 127 LYS A C 1
ATOM 929 O O . LYS A 1 127 ? 2.703 2.074 -10.250 1.00 98.44 127 LYS A O 1
ATOM 934 N N . ILE A 1 128 ? 1.787 1.131 -8.418 1.00 98.25 128 ILE A N 1
ATOM 935 C CA . ILE A 1 128 ? 0.856 0.190 -9.044 1.00 98.25 128 ILE A CA 1
ATOM 936 C C . ILE A 1 128 ? -0.570 0.748 -8.985 1.00 98.25 128 ILE A C 1
ATOM 938 O O . ILE A 1 128 ? -1.083 1.077 -7.913 1.00 98.25 128 ILE A O 1
ATOM 942 N N . ALA A 1 129 ? -1.252 0.767 -10.129 1.00 97.94 129 ALA A N 1
ATOM 943 C CA . ALA A 1 129 ? -2.654 1.176 -10.244 1.00 97.94 129 ALA A CA 1
ATOM 944 C C . ALA A 1 129 ? -3.608 0.009 -10.573 1.00 97.94 129 ALA A C 1
ATOM 946 O O . ALA A 1 129 ? -4.818 0.131 -10.414 1.00 97.94 129 ALA A O 1
ATOM 947 N N . SER A 1 130 ? -3.070 -1.127 -11.021 1.00 97.75 130 SER A N 1
ATOM 948 C CA . SER A 1 130 ? -3.797 -2.336 -11.410 1.00 97.75 130 SER A CA 1
ATOM 949 C C . SER A 1 130 ? -4.536 -2.976 -10.242 1.00 97.75 130 SER A C 1
ATOM 951 O O . SER A 1 130 ? -3.955 -3.167 -9.172 1.00 97.75 130 SER A O 1
ATOM 953 N N . ASN A 1 131 ? -5.776 -3.400 -10.496 1.00 97.62 131 ASN A N 1
ATOM 954 C CA . ASN A 1 131 ? -6.609 -4.175 -9.577 1.00 97.62 131 ASN A CA 1
ATOM 955 C C . ASN A 1 131 ? -5.960 -5.507 -9.155 1.00 97.62 131 ASN A C 1
ATOM 957 O O . ASN A 1 131 ? -6.122 -5.943 -8.021 1.00 97.62 131 ASN A O 1
ATOM 961 N N . GLU A 1 132 ? -5.167 -6.119 -10.032 1.00 96.69 132 GLU A N 1
ATOM 962 C CA . GLU A 1 132 ? -4.494 -7.400 -9.763 1.00 96.69 132 GLU A CA 1
ATOM 963 C C . GLU A 1 132 ? -3.230 -7.267 -8.894 1.00 96.69 132 GLU A C 1
ATOM 965 O O . GLU A 1 132 ? -2.668 -8.272 -8.462 1.00 96.69 132 GLU A O 1
ATOM 970 N N . GLY A 1 133 ? -2.753 -6.041 -8.646 1.00 97.25 133 GLY A N 1
ATOM 971 C CA . GLY A 1 133 ? -1.475 -5.821 -7.970 1.00 97.25 133 GLY A CA 1
ATOM 972 C C . GLY A 1 133 ? -0.278 -6.296 -8.792 1.00 97.25 133 GLY A C 1
ATOM 973 O O . GLY A 1 133 ? -0.229 -6.091 -10.010 1.00 97.25 133 GLY A O 1
ATOM 974 N N . ILE A 1 134 ? 0.692 -6.913 -8.113 1.00 97.12 134 ILE A N 1
ATOM 975 C CA . ILE A 1 134 ? 1.879 -7.527 -8.716 1.00 97.12 134 ILE A CA 1
ATOM 976 C C . ILE A 1 134 ? 1.639 -9.037 -8.839 1.00 97.12 134 ILE A C 1
ATOM 978 O O . ILE A 1 134 ? 1.723 -9.761 -7.846 1.00 97.12 134 ILE A O 1
ATOM 982 N N . SER A 1 135 ? 1.316 -9.508 -10.047 1.00 94.94 135 SER A N 1
ATOM 983 C CA . SER A 1 135 ? 0.843 -10.880 -10.276 1.00 94.94 135 SER A CA 1
ATOM 984 C C . SER A 1 135 ? 1.827 -11.758 -11.055 1.00 94.94 135 SER A C 1
ATOM 986 O O . SER A 1 135 ? 2.344 -11.359 -12.100 1.00 94.94 135 SER A O 1
ATOM 988 N N . SER A 1 136 ? 2.002 -13.006 -10.615 1.00 93.19 136 SER A N 1
ATOM 989 C CA . SER A 1 136 ? 2.724 -14.057 -11.349 1.00 93.19 136 SER A CA 1
ATOM 990 C C . SER A 1 136 ? 1.989 -14.534 -12.604 1.00 93.19 136 SER A C 1
ATOM 992 O O . SER A 1 136 ? 2.609 -15.042 -13.539 1.00 93.19 136 SER A O 1
ATOM 994 N N . SER A 1 137 ? 0.676 -14.291 -12.681 1.00 92.56 137 SER A N 1
ATOM 995 C CA . SER A 1 137 ? -0.175 -14.674 -13.814 1.00 92.56 137 SER A CA 1
ATOM 996 C C . SER A 1 137 ? -0.019 -13.755 -15.030 1.00 92.56 137 SER A C 1
ATOM 998 O O . SER A 1 137 ? -0.776 -13.868 -15.993 1.00 92.56 137 SER A O 1
ATOM 1000 N N . LYS A 1 138 ? 0.966 -12.842 -15.011 1.00 89.31 138 LYS A N 1
ATOM 1001 C CA . LYS A 1 138 ? 1.242 -11.873 -16.087 1.00 89.31 138 LYS A CA 1
ATOM 1002 C C . LYS A 1 138 ? 0.039 -10.969 -16.381 1.00 89.31 138 LYS A C 1
ATOM 1004 O O . LYS A 1 138 ? -0.155 -10.508 -17.507 1.00 89.31 138 LYS A O 1
ATOM 1009 N N . THR A 1 139 ? -0.764 -10.708 -15.355 1.00 90.69 139 THR A N 1
ATOM 1010 C CA . THR A 1 139 ? -1.860 -9.741 -15.364 1.00 90.69 139 THR A CA 1
ATOM 1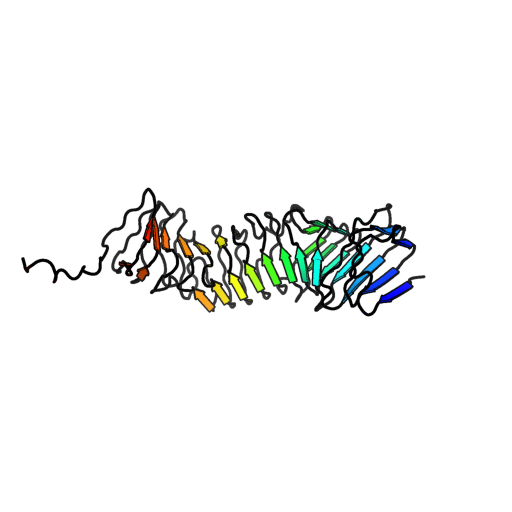011 C C . THR A 1 139 ? -1.415 -8.431 -14.711 1.00 90.69 139 THR A C 1
ATOM 1013 O O . THR A 1 139 ? -0.352 -8.332 -14.101 1.00 90.69 139 THR A O 1
ATOM 1016 N N . GLY A 1 140 ? -2.223 -7.386 -14.877 1.00 95.00 140 GLY A N 1
ATOM 1017 C CA . GLY A 1 140 ? -1.961 -6.078 -14.284 1.00 95.00 140 GLY A CA 1
ATOM 1018 C C . GLY A 1 140 ? -0.916 -5.232 -15.008 1.00 95.00 140 GLY A C 1
ATOM 1019 O O . GLY A 1 140 ? -0.753 -5.344 -16.229 1.00 95.00 140 GLY A O 1
ATOM 1020 N N . ASN A 1 141 ? -0.273 -4.333 -14.249 1.00 96.88 141 ASN A N 1
ATOM 1021 C CA . ASN A 1 141 ? 0.608 -3.295 -14.787 1.00 96.88 141 ASN A CA 1
ATOM 1022 C C . ASN A 1 141 ? 1.940 -3.847 -15.314 1.00 96.88 141 ASN A C 1
ATOM 1024 O O . ASN A 1 141 ? 2.418 -3.383 -16.345 1.00 96.88 141 ASN A O 1
ATOM 1028 N N . ILE A 1 142 ? 2.536 -4.832 -14.636 1.00 97.31 142 ILE A N 1
ATOM 1029 C CA . ILE A 1 142 ? 3.790 -5.468 -15.062 1.00 97.31 142 ILE A CA 1
ATOM 1030 C C . ILE A 1 142 ? 3.477 -6.828 -15.671 1.00 97.31 142 ILE A C 1
ATOM 1032 O O . ILE A 1 142 ? 2.952 -7.710 -15.000 1.00 97.31 142 ILE A O 1
ATOM 1036 N N . ARG A 1 143 ? 3.839 -7.015 -16.941 1.00 95.38 143 ARG A N 1
ATOM 1037 C CA . ARG A 1 143 ? 3.642 -8.269 -17.676 1.00 95.38 143 ARG A CA 1
ATOM 1038 C C . ARG A 1 143 ? 4.976 -8.754 -18.221 1.00 95.38 143 ARG A C 1
ATOM 1040 O O . ARG A 1 143 ? 5.326 -8.510 -19.371 1.00 95.38 143 ARG A O 1
ATOM 1047 N N . CYS A 1 144 ? 5.761 -9.407 -17.374 1.00 93.62 144 CYS A N 1
ATOM 1048 C CA . CYS A 1 144 ? 7.027 -9.992 -17.799 1.00 93.62 144 CYS A CA 1
ATOM 1049 C C . CYS A 1 144 ? 6.809 -11.429 -18.288 1.00 93.62 144 CYS A C 1
ATOM 1051 O O . CYS A 1 144 ? 6.247 -12.258 -17.573 1.00 93.62 144 CYS A O 1
ATOM 1053 N N . TYR A 1 145 ? 7.249 -11.730 -19.506 1.00 91.75 145 TYR A N 1
ATOM 1054 C CA . TYR A 1 145 ? 7.174 -13.071 -20.081 1.00 91.75 145 TYR A CA 1
ATOM 1055 C C . TYR A 1 145 ? 8.419 -13.913 -19.798 1.00 91.75 145 TYR A C 1
ATOM 1057 O O . TYR A 1 145 ? 8.302 -15.138 -19.833 1.00 91.75 145 TYR A O 1
ATOM 1065 N N . GLY A 1 146 ? 9.544 -13.271 -19.467 1.00 92.62 146 GLY A N 1
ATOM 1066 C CA . GLY A 1 146 ? 10.734 -13.908 -18.905 1.00 92.62 146 GLY A CA 1
ATOM 1067 C C . GLY A 1 146 ? 10.772 -13.807 -17.375 1.00 92.62 146 GLY A C 1
ATOM 1068 O O . GLY A 1 146 ? 9.761 -14.050 -16.718 1.00 92.62 146 GLY A O 1
ATOM 1069 N N . SER A 1 147 ? 11.922 -13.465 -16.783 1.00 94.44 147 SER A N 1
ATOM 1070 C CA . SER A 1 147 ? 12.072 -13.406 -15.317 1.00 94.44 147 SER A CA 1
ATOM 1071 C C . SER A 1 147 ? 11.609 -12.066 -14.737 1.00 94.44 147 SER A C 1
ATOM 1073 O O . SER A 1 147 ? 12.099 -11.016 -15.155 1.00 94.44 147 SER A O 1
ATOM 1075 N N . ALA A 1 148 ? 10.714 -12.086 -13.748 1.00 97.12 148 ALA A N 1
ATOM 1076 C CA . ALA A 1 148 ? 10.333 -10.905 -12.973 1.00 97.12 148 ALA A CA 1
ATOM 1077 C C . ALA A 1 148 ? 10.908 -10.987 -11.554 1.00 97.12 148 ALA A C 1
ATOM 1079 O O . ALA A 1 148 ? 10.659 -11.966 -10.853 1.00 97.12 148 ALA A O 1
ATOM 1080 N N . THR A 1 149 ? 11.647 -9.966 -11.126 1.00 97.88 149 THR A N 1
ATOM 1081 C CA . THR A 1 149 ? 12.192 -9.861 -9.767 1.00 97.88 149 THR A CA 1
ATOM 1082 C C . THR A 1 149 ? 11.761 -8.554 -9.116 1.00 97.88 149 THR A C 1
ATOM 1084 O O . THR A 1 149 ? 11.863 -7.482 -9.716 1.00 97.88 149 THR A O 1
ATOM 1087 N N . PHE A 1 150 ? 11.302 -8.653 -7.872 1.00 98.56 150 PHE A N 1
ATOM 1088 C CA . PHE A 1 150 ? 10.821 -7.543 -7.057 1.00 98.56 150 PHE A CA 1
ATOM 1089 C C . PHE A 1 150 ? 11.629 -7.525 -5.760 1.00 98.56 150 PHE A C 1
ATOM 1091 O O . PHE A 1 150 ? 11.549 -8.463 -4.969 1.00 98.56 150 PHE A O 1
ATOM 1098 N N . SER A 1 151 ? 12.475 -6.510 -5.577 1.00 98.62 151 SER A N 1
ATOM 1099 C CA . SER A 1 151 ? 13.362 -6.426 -4.414 1.00 98.62 151 SER A CA 1
ATOM 1100 C C . SER A 1 151 ? 12.591 -6.147 -3.123 1.00 98.62 151 SER A C 1
ATOM 1102 O O . SER A 1 151 ? 11.712 -5.286 -3.088 1.00 98.62 151 SER A O 1
ATOM 1104 N N . SER A 1 152 ? 12.961 -6.812 -2.028 1.00 98.56 152 SER A N 1
ATOM 1105 C CA . SER A 1 152 ? 12.463 -6.490 -0.683 1.00 98.56 152 SER A CA 1
ATOM 1106 C C . SER A 1 152 ? 12.867 -5.088 -0.215 1.00 98.56 152 SER A C 1
ATOM 1108 O O . SER A 1 152 ? 12.216 -4.518 0.654 1.00 98.56 152 SER A O 1
ATOM 1110 N N . GLU A 1 153 ? 13.931 -4.529 -0.793 1.00 98.62 153 GLU A N 1
ATOM 1111 C CA . GLU A 1 153 ? 14.489 -3.208 -0.474 1.00 98.62 153 GLU A CA 1
ATOM 1112 C C . GLU A 1 153 ? 13.897 -2.079 -1.340 1.00 98.62 153 GLU A C 1
ATOM 1114 O O . GLU A 1 153 ? 14.377 -0.949 -1.287 1.00 98.62 153 GLU A O 1
ATOM 1119 N N . ALA A 1 154 ? 12.900 -2.377 -2.178 1.00 98.75 154 ALA A N 1
ATOM 1120 C CA . ALA A 1 154 ? 12.221 -1.389 -3.012 1.00 98.75 154 ALA A CA 1
ATOM 1121 C C . ALA A 1 154 ? 10.977 -0.805 -2.325 1.00 98.75 154 ALA A C 1
ATOM 1123 O O . ALA A 1 154 ? 10.361 -1.443 -1.469 1.00 98.75 154 ALA A O 1
ATOM 1124 N N . ASP A 1 155 ? 10.577 0.389 -2.757 1.00 98.69 155 ASP A N 1
ATOM 1125 C CA . ASP A 1 155 ? 9.337 1.036 -2.340 1.00 98.69 155 ASP A CA 1
ATOM 1126 C C . ASP A 1 155 ? 8.163 0.629 -3.243 1.00 98.69 155 ASP A C 1
ATOM 1128 O O . ASP A 1 155 ? 8.234 0.716 -4.472 1.00 98.69 155 ASP A O 1
ATOM 1132 N N . TYR A 1 156 ? 7.037 0.267 -2.633 1.00 98.88 156 TYR A N 1
ATOM 1133 C CA . TYR A 1 156 ? 5.812 -0.139 -3.321 1.00 98.88 156 TYR A CA 1
ATOM 1134 C C . TYR A 1 156 ? 4.658 0.783 -2.945 1.00 98.88 156 TYR A C 1
ATOM 1136 O O . TYR A 1 156 ? 4.320 0.915 -1.772 1.00 98.88 156 TYR A O 1
ATOM 1144 N N . GLU A 1 157 ? 4.005 1.388 -3.934 1.00 98.81 157 GLU A N 1
ATOM 1145 C CA . GLU A 1 157 ? 2.810 2.208 -3.738 1.00 98.81 157 GLU A CA 1
ATOM 1146 C C . GLU A 1 157 ? 1.605 1.613 -4.474 1.00 98.81 157 GLU A C 1
ATOM 1148 O O . GLU A 1 157 ? 1.644 1.434 -5.687 1.00 98.81 157 GLU A O 1
ATOM 1153 N N . TYR A 1 158 ? 0.502 1.377 -3.764 1.00 98.81 158 TYR A N 1
ATOM 1154 C CA . TYR A 1 158 ? -0.777 0.968 -4.348 1.00 98.81 158 TYR A CA 1
ATOM 1155 C C . TYR A 1 158 ? -1.736 2.157 -4.394 1.00 98.81 158 TYR A C 1
ATOM 1157 O O . TYR A 1 158 ? -2.198 2.640 -3.356 1.00 98.81 158 TYR A O 1
ATOM 1165 N N . SER A 1 159 ? -2.016 2.625 -5.611 1.00 98.19 159 SER A N 1
ATOM 1166 C CA . SER A 1 159 ? -2.730 3.874 -5.892 1.00 98.19 159 SER A CA 1
ATOM 1167 C C . SER A 1 159 ? -3.563 3.762 -7.178 1.00 98.19 159 SER A C 1
ATOM 1169 O O . SER A 1 159 ? -3.325 4.445 -8.174 1.00 98.19 159 SER A O 1
ATOM 1171 N N . GLY A 1 160 ? -4.497 2.810 -7.192 1.00 97.50 160 GLY A N 1
ATOM 1172 C CA . GLY A 1 160 ? -5.424 2.571 -8.300 1.00 97.50 160 GLY A CA 1
ATOM 1173 C C . GLY A 1 160 ? -6.765 3.296 -8.169 1.00 97.50 160 GLY A C 1
ATOM 1174 O O . GLY A 1 160 ? -7.133 3.794 -7.107 1.00 97.50 160 GLY A O 1
ATOM 1175 N N . SER A 1 161 ? -7.531 3.310 -9.262 1.00 96.19 161 SER A N 1
ATOM 1176 C CA . SER A 1 161 ? -8.891 3.871 -9.315 1.00 96.19 161 SER A CA 1
ATOM 1177 C C . SER A 1 161 ? -10.000 2.862 -8.992 1.00 96.19 161 SER A C 1
ATOM 1179 O O . SER A 1 161 ? -11.153 3.260 -8.857 1.00 96.19 161 SER A O 1
ATOM 1181 N N . GLY A 1 162 ? -9.669 1.577 -8.845 1.00 97.62 162 GLY A N 1
ATOM 1182 C CA . GLY A 1 162 ? -10.580 0.528 -8.380 1.00 97.62 162 GLY A CA 1
ATOM 1183 C C . GLY A 1 162 ? -9.967 -0.290 -7.245 1.00 97.62 162 GLY A C 1
ATOM 1184 O O . GLY A 1 162 ? -8.831 -0.045 -6.844 1.00 97.62 162 GLY A O 1
ATOM 1185 N N . SER A 1 163 ? -10.707 -1.267 -6.719 1.00 98.19 163 SER A N 1
ATOM 1186 C CA . SER A 1 163 ? -10.195 -2.177 -5.686 1.00 98.19 163 SER A CA 1
ATOM 1187 C C . SER A 1 163 ? -8.985 -2.966 -6.180 1.00 98.19 163 SER A C 1
ATOM 1189 O O . SER A 1 163 ? -9.047 -3.599 -7.232 1.00 98.19 163 SER A O 1
ATOM 1191 N N . GLN A 1 164 ? -7.907 -2.946 -5.403 1.00 98.44 164 GLN A N 1
ATOM 1192 C CA . GLN A 1 164 ? -6.668 -3.655 -5.686 1.00 98.44 164 GLN A CA 1
ATOM 1193 C C . GLN A 1 164 ? -6.436 -4.817 -4.727 1.00 98.44 164 GLN A C 1
ATOM 1195 O O . GLN A 1 164 ? -6.891 -4.819 -3.582 1.00 98.44 164 GLN A O 1
ATOM 1200 N N . ASN A 1 165 ? -5.639 -5.759 -5.202 1.00 98.25 165 ASN A N 1
ATOM 1201 C CA . ASN A 1 165 ? -4.900 -6.720 -4.405 1.00 98.25 165 ASN A CA 1
ATOM 1202 C C . ASN A 1 165 ? -3.423 -6.312 -4.380 1.00 98.25 165 ASN A C 1
ATOM 1204 O O . ASN A 1 165 ? -2.954 -5.652 -5.308 1.00 98.25 165 ASN A O 1
ATOM 1208 N N . THR A 1 166 ? -2.665 -6.720 -3.360 1.00 98.38 166 THR A N 1
ATOM 1209 C CA . THR A 1 166 ? -1.199 -6.589 -3.424 1.00 98.38 166 THR A CA 1
ATOM 1210 C C . THR A 1 166 ? -0.583 -7.515 -4.477 1.00 98.38 166 THR A C 1
ATOM 1212 O O . THR A 1 166 ? 0.378 -7.161 -5.153 1.00 98.38 166 THR A O 1
ATOM 1215 N N . GLY A 1 167 ? -1.192 -8.678 -4.697 1.00 97.56 167 GLY A N 1
ATOM 1216 C CA . GLY A 1 167 ? -0.698 -9.680 -5.639 1.00 97.56 167 GLY A CA 1
ATOM 1217 C C . GLY A 1 167 ? 0.342 -10.616 -5.016 1.00 97.56 167 GLY A C 1
ATOM 1218 O O . GLY A 1 167 ? 0.871 -10.376 -3.929 1.00 97.56 167 GLY A O 1
ATOM 1219 N N . ASP A 1 168 ? 0.564 -11.752 -5.662 1.00 95.62 168 ASP A N 1
ATOM 1220 C CA . ASP A 1 168 ? 1.370 -12.862 -5.147 1.00 95.62 168 ASP A CA 1
ATOM 1221 C C . ASP A 1 168 ? 2.884 -12.658 -5.302 1.00 95.62 168 ASP A C 1
ATOM 1223 O O . ASP A 1 168 ? 3.654 -13.377 -4.670 1.00 95.62 168 ASP A O 1
ATOM 1227 N N . LEU A 1 169 ? 3.312 -11.659 -6.081 1.00 97.19 169 LEU A N 1
ATOM 1228 C CA . LEU A 1 169 ? 4.723 -11.310 -6.269 1.00 97.19 169 LEU A CA 1
ATOM 1229 C C . LEU A 1 169 ? 5.201 -10.120 -5.424 1.00 97.19 169 LEU A C 1
ATOM 1231 O O . LEU A 1 169 ? 6.384 -9.783 -5.493 1.00 97.19 169 LEU A O 1
ATOM 1235 N N . LEU A 1 170 ? 4.337 -9.486 -4.619 1.00 98.19 170 LEU A N 1
ATOM 1236 C CA . LEU A 1 170 ? 4.821 -8.552 -3.597 1.00 98.19 170 LEU A CA 1
ATOM 1237 C C . LEU A 1 170 ? 5.672 -9.341 -2.578 1.00 98.19 170 LEU A C 1
ATOM 1239 O O . LEU A 1 170 ? 5.158 -10.316 -2.019 1.00 98.19 170 LEU A O 1
ATOM 1243 N N . PRO A 1 171 ? 6.933 -8.947 -2.302 1.00 98.25 171 PRO A N 1
ATOM 1244 C CA . PRO A 1 171 ? 7.775 -9.679 -1.362 1.00 98.25 171 PRO A CA 1
ATOM 1245 C C . PRO A 1 171 ? 7.144 -9.766 0.031 1.00 98.25 171 PRO A C 1
ATOM 1247 O O . PRO A 1 171 ? 6.679 -8.769 0.579 1.00 98.25 171 PRO A O 1
ATOM 1250 N N . SER A 1 172 ? 7.159 -10.960 0.629 1.00 97.31 172 SER A N 1
ATOM 1251 C CA . SER A 1 172 ? 6.647 -11.177 1.989 1.00 97.31 172 SER A CA 1
ATOM 1252 C C . SER A 1 172 ? 7.558 -10.597 3.069 1.00 97.31 172 SER A C 1
ATOM 1254 O O . SER A 1 172 ? 7.111 -10.398 4.192 1.00 97.31 172 SER A O 1
ATOM 1256 N N . SER A 1 173 ? 8.825 -10.343 2.741 1.00 98.12 173 SER A N 1
ATOM 1257 C CA . SER A 1 173 ? 9.772 -9.624 3.591 1.00 98.12 173 SER A CA 1
ATOM 1258 C C . SER A 1 173 ? 10.091 -8.287 2.935 1.00 98.12 173 SER A C 1
ATOM 1260 O O . SER A 1 173 ? 10.538 -8.281 1.790 1.00 98.12 173 SER A O 1
ATOM 1262 N N . LEU A 1 174 ? 9.870 -7.173 3.632 1.00 98.44 174 LEU A N 1
ATOM 1263 C CA . LEU A 1 174 ? 10.112 -5.824 3.111 1.00 98.44 174 LEU A CA 1
ATOM 1264 C C . LEU A 1 174 ? 11.049 -5.038 4.031 1.00 98.44 174 LEU A C 1
ATOM 1266 O O . LEU A 1 174 ? 10.830 -4.934 5.231 1.00 98.44 174 LEU A O 1
ATOM 1270 N N . SER A 1 175 ? 12.087 -4.446 3.465 1.00 98.44 175 SER A N 1
ATOM 1271 C CA . SER A 1 175 ? 12.900 -3.415 4.115 1.00 98.44 175 SER A CA 1
ATOM 1272 C C . SER A 1 175 ? 12.677 -2.037 3.494 1.00 98.44 175 SER A C 1
ATOM 1274 O O . SER A 1 175 ? 12.901 -1.036 4.173 1.00 98.44 175 SER A O 1
ATOM 1276 N N . GLY A 1 176 ? 12.182 -1.983 2.253 1.00 98.31 176 GLY A N 1
ATOM 1277 C CA . GLY A 1 176 ? 11.604 -0.781 1.659 1.00 98.31 176 GLY A CA 1
ATOM 1278 C C . GLY A 1 176 ? 10.196 -0.482 2.183 1.00 98.31 176 GLY A C 1
ATOM 1279 O O . GLY A 1 176 ? 9.650 -1.195 3.033 1.00 98.31 176 GLY A O 1
ATOM 1280 N N . ASN A 1 177 ? 9.601 0.603 1.692 1.00 98.56 177 ASN A N 1
ATOM 1281 C CA . ASN A 1 177 ? 8.313 1.088 2.177 1.00 98.56 177 ASN A CA 1
ATOM 1282 C C . ASN A 1 177 ? 7.134 0.465 1.422 1.00 98.56 177 ASN A C 1
ATOM 1284 O O . ASN A 1 177 ? 7.172 0.280 0.207 1.00 98.56 177 ASN A O 1
ATOM 1288 N N . LEU A 1 178 ? 6.035 0.228 2.139 1.00 98.88 178 LEU A N 1
ATOM 1289 C CA . LEU A 1 178 ? 4.735 -0.106 1.558 1.00 98.88 178 LEU A CA 1
ATOM 1290 C C . LEU A 1 178 ? 3.762 1.051 1.790 1.00 98.88 178 LEU A C 1
ATOM 1292 O O . LEU A 1 178 ? 3.426 1.392 2.923 1.00 98.88 178 LEU A O 1
ATOM 1296 N N . ILE A 1 179 ? 3.282 1.647 0.706 1.00 98.88 179 ILE A N 1
ATOM 1297 C CA . ILE A 1 179 ? 2.398 2.809 0.722 1.00 98.88 179 ILE A CA 1
ATOM 1298 C C . ILE A 1 179 ? 1.048 2.405 0.133 1.00 98.88 179 ILE A C 1
ATOM 1300 O O . ILE A 1 179 ? 0.952 1.961 -1.009 1.00 98.88 179 ILE A O 1
ATOM 1304 N N . ILE A 1 180 ? -0.014 2.583 0.909 1.00 98.88 180 ILE A N 1
ATOM 1305 C CA . ILE A 1 180 ? -1.393 2.305 0.510 1.00 98.88 180 ILE A CA 1
ATOM 1306 C C . ILE A 1 180 ? -2.132 3.639 0.405 1.00 98.88 180 ILE A C 1
ATOM 1308 O O . ILE A 1 180 ? -2.575 4.195 1.412 1.00 98.88 180 ILE A O 1
ATOM 1312 N N . SER A 1 181 ? -2.249 4.170 -0.813 1.00 98.50 181 SER A N 1
ATOM 1313 C CA . SER A 1 181 ? -2.900 5.460 -1.095 1.00 98.50 181 SER A CA 1
ATOM 1314 C C . SER A 1 181 ? -4.219 5.324 -1.868 1.00 98.50 181 SER A C 1
ATOM 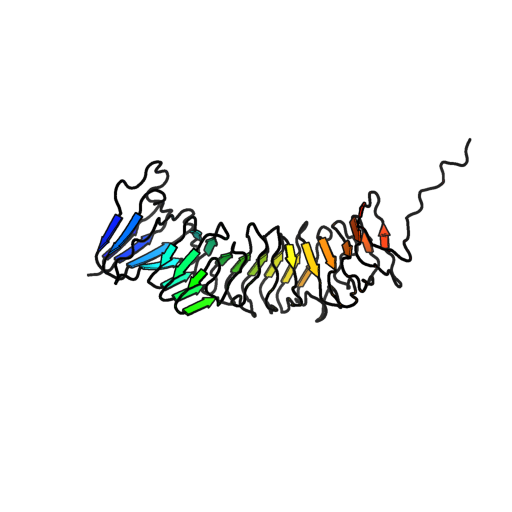1316 O O . SER A 1 181 ? -4.943 6.303 -2.019 1.00 98.50 181 SER A O 1
ATOM 1318 N N . ASN A 1 182 ? -4.582 4.116 -2.310 1.00 98.56 182 ASN A N 1
ATOM 1319 C CA . ASN A 1 182 ? -5.847 3.859 -2.996 1.00 98.56 182 ASN A CA 1
ATOM 1320 C C . ASN A 1 182 ? -7.062 4.031 -2.064 1.00 98.56 182 ASN A C 1
ATOM 1322 O O . ASN A 1 182 ? -7.221 3.302 -1.081 1.00 98.56 182 ASN A O 1
ATOM 1326 N N . ALA A 1 183 ? -7.944 4.966 -2.420 1.00 98.00 183 ALA A N 1
ATOM 1327 C CA . ALA A 1 183 ? -9.151 5.300 -1.668 1.00 98.00 183 ALA A CA 1
ATOM 1328 C C . ALA A 1 183 ? -10.283 4.256 -1.774 1.00 98.00 183 ALA A C 1
ATOM 1330 O O . ALA A 1 183 ? -11.198 4.283 -0.959 1.00 98.00 183 ALA A O 1
ATOM 1331 N N . ASN A 1 184 ? -10.244 3.340 -2.747 1.00 98.19 184 ASN A N 1
ATOM 1332 C CA . ASN A 1 184 ? -11.251 2.286 -2.899 1.00 98.19 184 ASN A CA 1
ATOM 1333 C C . ASN A 1 184 ? -10.981 1.125 -1.936 1.00 98.19 184 ASN A C 1
ATOM 1335 O O . ASN A 1 184 ? -11.762 0.866 -1.025 1.00 98.19 184 ASN A O 1
ATOM 1339 N N . SER A 1 185 ? -9.878 0.401 -2.154 1.00 98.19 185 SER A N 1
ATOM 1340 C CA . SER A 1 185 ? -9.348 -0.622 -1.242 1.00 98.19 185 SER A CA 1
ATOM 1341 C C . SER A 1 185 ? -8.085 -1.254 -1.803 1.00 98.19 185 SER A C 1
ATOM 1343 O O . SER A 1 185 ? -8.023 -1.511 -3.004 1.00 98.19 185 SER A O 1
ATOM 1345 N N . VAL A 1 186 ? -7.166 -1.647 -0.927 1.00 98.88 186 VAL A N 1
ATOM 1346 C CA . VAL A 1 186 ? -6.099 -2.610 -1.217 1.00 98.88 186 VAL A CA 1
ATOM 1347 C C . VAL A 1 186 ? -6.231 -3.785 -0.260 1.00 98.88 186 VAL A C 1
ATOM 1349 O O . VAL A 1 186 ? -6.180 -3.592 0.952 1.00 98.88 186 VAL A O 1
ATOM 1352 N N . THR A 1 187 ? -6.410 -4.991 -0.791 1.00 98.81 187 THR A N 1
ATOM 1353 C CA . THR A 1 187 ? -6.455 -6.225 0.001 1.00 98.81 187 THR A CA 1
ATOM 1354 C C . THR A 1 187 ? -5.086 -6.886 0.009 1.00 98.81 187 THR A C 1
ATOM 1356 O O . THR A 1 187 ? -4.510 -7.135 -1.054 1.00 98.81 187 THR A O 1
ATOM 1359 N N . LEU A 1 188 ? -4.566 -7.190 1.200 1.00 98.69 188 LEU A N 1
ATOM 1360 C CA . LEU A 1 188 ? -3.357 -7.997 1.320 1.00 98.69 188 LEU A CA 1
ATOM 1361 C C . LEU A 1 188 ? -3.626 -9.422 0.835 1.00 98.69 188 LEU A C 1
ATOM 1363 O O . LEU A 1 188 ? -4.545 -10.102 1.289 1.00 98.69 188 LEU A O 1
ATOM 1367 N N . THR A 1 189 ? -2.778 -9.886 -0.071 1.00 97.88 189 THR A N 1
ATOM 1368 C CA . THR A 1 189 ? -2.773 -11.266 -0.574 1.00 97.88 189 THR A CA 1
ATOM 1369 C C . THR A 1 189 ? -1.821 -12.159 0.212 1.00 97.88 189 THR A C 1
ATOM 1371 O O . THR A 1 189 ? -2.061 -13.359 0.306 1.00 97.88 189 THR A O 1
ATOM 1374 N N . ASN A 1 190 ? -0.794 -11.574 0.831 1.00 97.50 190 ASN A N 1
ATOM 1375 C CA . ASN A 1 190 ? 0.220 -12.252 1.633 1.00 97.50 190 ASN A CA 1
ATOM 1376 C C . ASN A 1 190 ? 0.429 -11.519 2.962 1.00 97.50 190 ASN A C 1
ATOM 1378 O O . ASN A 1 190 ? 0.238 -10.305 3.044 1.00 97.50 190 ASN A O 1
ATOM 1382 N N . SER A 1 191 ? 0.849 -12.253 3.996 1.00 98.44 191 SER A N 1
ATOM 1383 C CA . SER A 1 191 ? 1.377 -11.619 5.206 1.00 98.44 191 SER A CA 1
ATOM 1384 C C . SER A 1 191 ? 2.733 -10.997 4.903 1.00 98.44 191 SER A C 1
ATOM 1386 O O . SER A 1 191 ? 3.523 -11.554 4.139 1.00 98.44 191 SER A O 1
ATOM 1388 N N . ILE A 1 192 ? 2.992 -9.851 5.523 1.00 98.56 192 ILE A N 1
ATOM 1389 C CA . ILE A 1 192 ? 4.206 -9.066 5.329 1.00 98.56 192 ILE A CA 1
ATOM 1390 C C . ILE A 1 192 ? 4.980 -9.027 6.646 1.00 98.56 192 ILE A C 1
ATOM 1392 O O . ILE A 1 192 ? 4.426 -8.690 7.690 1.00 98.56 192 ILE A O 1
ATOM 1396 N N . ASN A 1 193 ? 6.265 -9.355 6.604 1.00 98.56 193 ASN A N 1
ATOM 1397 C CA . ASN A 1 193 ? 7.240 -9.082 7.650 1.00 98.56 193 ASN A CA 1
ATOM 1398 C C . ASN A 1 193 ? 8.097 -7.901 7.189 1.00 98.56 193 ASN A C 1
ATOM 1400 O O . ASN A 1 193 ? 8.778 -7.993 6.174 1.00 98.56 193 ASN A O 1
ATOM 1404 N N . THR A 1 194 ? 8.031 -6.773 7.884 1.00 98.50 194 THR A N 1
ATOM 1405 C CA . THR A 1 194 ? 8.674 -5.539 7.442 1.00 98.50 194 THR A CA 1
ATOM 1406 C C . THR A 1 194 ? 9.620 -4.957 8.482 1.00 98.50 194 THR A C 1
ATOM 1408 O O . THR A 1 194 ? 9.310 -4.908 9.674 1.00 98.50 194 THR A O 1
ATOM 1411 N N . THR A 1 195 ? 10.777 -4.482 8.024 1.00 98.62 195 THR A N 1
ATOM 1412 C CA . THR A 1 195 ? 11.647 -3.546 8.752 1.00 98.62 195 THR A CA 1
ATOM 1413 C C . THR A 1 195 ? 11.492 -2.109 8.247 1.00 98.62 195 THR A C 1
ATOM 1415 O O . THR A 1 195 ? 11.990 -1.192 8.893 1.00 98.62 195 THR A O 1
ATOM 1418 N N . GLY A 1 196 ? 10.815 -1.912 7.109 1.00 98.12 196 GLY A N 1
ATOM 1419 C CA . GLY A 1 196 ? 10.491 -0.605 6.540 1.00 98.12 196 GLY A CA 1
ATOM 1420 C C . GLY A 1 196 ? 9.205 -0.001 7.114 1.00 98.12 196 GLY A C 1
ATOM 1421 O O . GLY A 1 196 ? 8.624 -0.512 8.078 1.00 98.12 196 GLY A O 1
ATOM 1422 N N . ALA A 1 197 ? 8.742 1.101 6.521 1.00 98.62 197 ALA A N 1
ATOM 1423 C CA . ALA A 1 197 ? 7.490 1.737 6.917 1.00 98.62 197 ALA A CA 1
ATOM 1424 C C . ALA A 1 197 ? 6.305 1.227 6.087 1.00 98.62 197 ALA A C 1
ATOM 1426 O O . ALA A 1 197 ? 6.370 1.141 4.860 1.00 98.62 197 ALA A O 1
ATOM 1427 N N . VAL A 1 198 ? 5.182 0.964 6.754 1.00 98.94 198 VAL A N 1
ATOM 1428 C CA . VAL A 1 198 ? 3.877 0.755 6.124 1.00 98.94 198 VAL A CA 1
ATOM 1429 C C . VAL A 1 198 ? 2.997 1.954 6.422 1.00 98.94 198 VAL A C 1
ATOM 1431 O O . VAL A 1 198 ? 2.666 2.216 7.577 1.00 98.94 198 VAL A O 1
ATOM 1434 N N . THR A 1 199 ? 2.615 2.688 5.381 1.00 98.94 199 THR A N 1
ATOM 1435 C CA . THR A 1 199 ? 1.799 3.901 5.505 1.00 98.94 199 THR A CA 1
ATOM 1436 C C . THR A 1 199 ? 0.488 3.728 4.762 1.00 98.94 199 THR A C 1
ATOM 1438 O O . THR A 1 199 ? 0.477 3.443 3.566 1.00 98.94 199 THR A O 1
ATOM 1441 N N . VAL A 1 200 ? -0.625 3.936 5.459 1.00 98.94 200 VAL A N 1
ATOM 1442 C CA . VAL A 1 200 ? -1.973 3.839 4.898 1.00 98.94 200 VAL A CA 1
ATOM 1443 C C . VAL A 1 200 ? -2.622 5.216 4.932 1.00 98.94 200 VAL A C 1
ATOM 1445 O O . VAL A 1 200 ? -2.929 5.733 6.003 1.00 98.94 200 VAL A O 1
ATOM 1448 N N . SER A 1 201 ? -2.843 5.790 3.751 1.00 98.81 201 SER A N 1
ATOM 1449 C CA . SER A 1 201 ? -3.635 7.012 3.540 1.00 98.81 201 SER A CA 1
ATOM 1450 C C . SER A 1 201 ? -4.962 6.735 2.823 1.00 98.81 201 SER A C 1
ATOM 1452 O O . SER A 1 201 ? -5.826 7.603 2.790 1.00 98.81 201 SER A O 1
ATOM 1454 N N . GLY A 1 202 ? -5.112 5.547 2.229 1.00 98.69 202 GLY A N 1
ATOM 1455 C CA . GLY A 1 202 ? -6.337 5.081 1.582 1.00 98.69 202 GLY A CA 1
ATOM 1456 C C . GLY A 1 202 ? -7.091 4.056 2.431 1.00 98.69 202 GLY A C 1
ATOM 1457 O O . GLY A 1 202 ? -7.292 4.241 3.632 1.00 98.69 202 GLY A O 1
ATOM 1458 N N . VAL A 1 203 ? -7.497 2.952 1.805 1.00 98.88 203 VAL A N 1
ATOM 1459 C CA . VAL A 1 203 ? -8.241 1.863 2.450 1.00 98.88 203 VAL A CA 1
ATOM 1460 C C . VAL A 1 203 ? -7.435 0.564 2.383 1.00 98.88 203 VAL A C 1
ATOM 1462 O O . VAL A 1 203 ? -7.182 0.047 1.297 1.00 98.88 203 VAL A O 1
ATOM 1465 N N . LEU A 1 204 ? -7.069 0.003 3.535 1.00 98.94 204 LEU A N 1
ATOM 1466 C CA . LEU A 1 204 ? -6.390 -1.291 3.656 1.00 98.94 204 LEU A CA 1
ATOM 1467 C C . LEU A 1 204 ? -7.368 -2.373 4.129 1.00 98.94 204 LEU A C 1
ATOM 1469 O O . LEU A 1 204 ? -8.078 -2.183 5.113 1.00 98.94 204 LEU A O 1
ATOM 1473 N N . LYS A 1 205 ? -7.371 -3.534 3.472 1.00 98.88 205 LYS A N 1
ATOM 1474 C CA . LYS A 1 205 ? -8.058 -4.747 3.930 1.00 98.88 205 LYS A CA 1
ATOM 1475 C C . LYS A 1 205 ? -7.035 -5.822 4.266 1.00 98.88 205 LYS A C 1
ATOM 1477 O O . LYS A 1 205 ? -6.206 -6.166 3.424 1.00 98.88 205 LYS A O 1
ATOM 1482 N N . MET A 1 206 ? -7.103 -6.357 5.483 1.00 98.62 206 MET A N 1
ATOM 1483 C CA . MET A 1 206 ? -6.108 -7.316 5.965 1.00 98.62 206 MET A CA 1
ATOM 1484 C C . MET A 1 206 ? -6.196 -8.678 5.272 1.00 98.62 206 MET A C 1
ATOM 1486 O O . MET A 1 206 ? -5.173 -9.340 5.142 1.00 98.62 206 MET A O 1
ATOM 1490 N N . GLY A 1 207 ? -7.364 -9.099 4.779 1.00 97.69 207 GLY A N 1
ATOM 1491 C CA . GLY A 1 207 ? -7.498 -10.322 3.976 1.00 97.69 207 GLY A CA 1
ATOM 1492 C C . GLY A 1 207 ? -7.093 -11.599 4.727 1.00 97.69 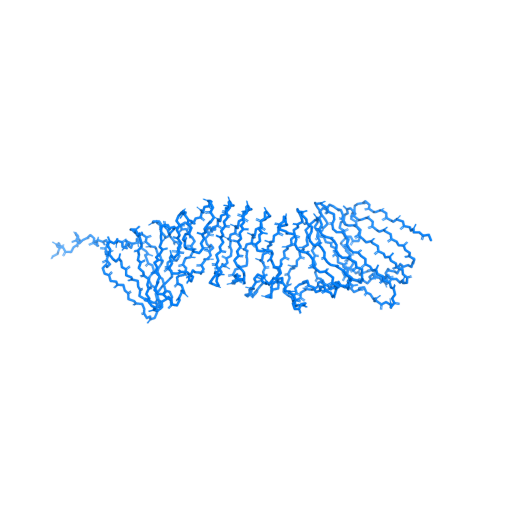207 GLY A C 1
ATOM 1493 O O . GLY A 1 207 ? -6.560 -12.539 4.127 1.00 97.69 207 GLY A O 1
ATOM 1494 N N . GLY A 1 208 ? -7.263 -11.617 6.048 1.00 96.88 208 GLY A N 1
ATOM 1495 C CA . GLY A 1 208 ? -6.808 -12.669 6.952 1.00 96.88 208 GLY A CA 1
ATOM 1496 C C . GLY A 1 208 ? -5.285 -12.757 7.058 1.00 96.88 208 GLY A C 1
ATOM 1497 O O . GLY A 1 208 ? -4.759 -13.828 7.356 1.00 96.88 208 GLY A O 1
ATOM 1498 N N . LYS A 1 209 ? -4.564 -11.682 6.720 1.00 98.44 209 LYS A N 1
ATOM 1499 C CA . LYS A 1 209 ? -3.100 -11.586 6.772 1.00 98.44 209 LYS A CA 1
ATOM 1500 C C . LYS A 1 209 ? -2.652 -10.683 7.912 1.00 98.44 209 LYS A C 1
ATOM 1502 O O . LYS A 1 209 ? -3.452 -10.003 8.551 1.00 98.44 209 LYS A O 1
ATOM 1507 N N . THR A 1 210 ? -1.348 -10.679 8.152 1.00 98.56 210 THR A N 1
ATOM 1508 C CA . THR A 1 210 ? -0.712 -9.841 9.170 1.00 98.56 210 THR A CA 1
ATOM 1509 C C . THR A 1 210 ? 0.389 -8.982 8.565 1.00 98.56 210 THR A C 1
ATOM 1511 O O . THR A 1 210 ? 1.055 -9.381 7.608 1.00 98.56 210 THR A O 1
ATOM 1514 N N . ILE A 1 211 ? 0.594 -7.800 9.143 1.00 98.81 211 ILE A N 1
ATOM 1515 C CA . ILE A 1 211 ? 1.788 -6.978 8.915 1.00 98.81 211 ILE A CA 1
ATOM 1516 C C . ILE A 1 211 ? 2.598 -7.020 10.209 1.00 98.81 211 ILE A C 1
ATOM 1518 O O . ILE A 1 211 ? 2.161 -6.483 11.221 1.00 98.81 211 ILE A O 1
ATOM 1522 N N . SER A 1 212 ? 3.752 -7.677 10.199 1.00 98.75 212 SER A N 1
ATOM 1523 C CA . SER A 1 212 ? 4.626 -7.901 11.359 1.00 98.75 212 SER A CA 1
ATOM 1524 C C . SER A 1 212 ? 6.031 -7.346 11.117 1.00 98.75 212 SER A C 1
ATOM 1526 O O . SER A 1 212 ? 6.303 -6.825 10.042 1.00 98.75 212 SER A O 1
ATOM 1528 N N . GLY A 1 213 ? 6.933 -7.455 12.094 1.00 98.50 213 GLY A N 1
ATOM 1529 C CA . GLY A 1 213 ? 8.356 -7.136 11.929 1.00 98.50 213 GLY A CA 1
ATOM 1530 C C . GLY A 1 213 ? 8.814 -5.880 12.673 1.00 98.50 213 GLY A C 1
ATOM 1531 O O . GLY A 1 213 ? 8.048 -5.234 13.387 1.00 98.50 213 GLY A O 1
ATOM 1532 N N . ALA A 1 214 ? 10.100 -5.554 12.542 1.00 98.38 214 ALA A N 1
ATOM 1533 C CA . ALA A 1 214 ? 10.732 -4.484 13.316 1.00 98.38 214 ALA A CA 1
ATOM 1534 C C . ALA A 1 214 ? 10.375 -3.059 12.847 1.00 98.38 214 ALA A C 1
ATOM 1536 O O . ALA A 1 214 ? 10.750 -2.094 13.509 1.00 98.38 214 ALA A O 1
ATOM 1537 N N . GLY A 1 215 ? 9.685 -2.935 11.713 1.00 98.44 215 GLY A N 1
ATOM 1538 C CA . GLY A 1 215 ? 9.334 -1.670 11.083 1.00 98.44 215 GLY A CA 1
ATOM 1539 C C . GLY A 1 215 ? 8.195 -0.917 11.770 1.00 98.44 215 GLY A C 1
ATOM 1540 O O . GLY A 1 215 ? 7.822 -1.177 12.921 1.00 98.44 215 GLY A O 1
ATOM 1541 N N . SER A 1 216 ? 7.620 0.029 11.030 1.00 98.75 216 SER A N 1
ATOM 1542 C CA . SER A 1 216 ? 6.514 0.863 11.497 1.00 98.75 216 SER A CA 1
ATOM 1543 C C . SER A 1 216 ? 5.245 0.636 10.681 1.00 98.75 216 SER A C 1
ATOM 1545 O O . SER A 1 216 ? 5.287 0.393 9.479 1.00 98.75 216 SER A O 1
ATOM 1547 N N . PHE A 1 217 ? 4.096 0.736 11.343 1.00 98.94 217 PHE A N 1
ATOM 1548 C CA . PHE A 1 217 ? 2.786 0.808 10.710 1.00 98.94 217 PHE A CA 1
ATOM 1549 C C . PHE A 1 217 ? 2.123 2.126 11.100 1.00 98.94 217 PHE A C 1
ATOM 1551 O O . PHE A 1 217 ? 2.035 2.438 12.288 1.00 98.94 217 PHE A O 1
ATOM 1558 N N . THR A 1 218 ? 1.635 2.877 10.117 1.00 98.94 218 THR A N 1
ATOM 1559 C CA . THR A 1 218 ? 0.901 4.129 10.324 1.00 98.94 218 THR A CA 1
ATOM 1560 C C . THR A 1 218 ? -0.406 4.107 9.540 1.00 98.94 218 THR A C 1
ATOM 1562 O O . THR A 1 218 ? -0.399 4.083 8.309 1.00 98.94 218 THR A O 1
ATOM 1565 N N . LEU A 1 219 ? -1.529 4.162 10.257 1.00 98.94 219 LEU A N 1
ATOM 1566 C CA . LEU A 1 219 ? -2.839 4.485 9.698 1.00 98.94 219 LEU A CA 1
ATOM 1567 C C . LEU A 1 219 ? -3.046 5.995 9.830 1.00 98.94 219 LEU A C 1
ATOM 1569 O O . LEU A 1 219 ? -3.206 6.488 10.944 1.00 98.94 219 LEU A O 1
ATOM 1573 N N . ASN A 1 220 ? -3.019 6.723 8.716 1.00 98.81 220 ASN A N 1
ATOM 1574 C CA . ASN A 1 220 ? -3.150 8.178 8.719 1.00 98.81 220 ASN A CA 1
ATOM 1575 C C . ASN A 1 220 ? -4.583 8.640 9.032 1.00 98.81 220 ASN A C 1
ATOM 1577 O O . ASN A 1 220 ? -5.548 7.877 8.979 1.00 98.81 220 ASN A O 1
ATOM 1581 N N . SER A 1 221 ? -4.724 9.932 9.334 1.00 98.50 221 SER A N 1
ATOM 1582 C CA . SER A 1 221 ? -6.027 10.592 9.469 1.00 98.50 221 SER A CA 1
ATOM 1583 C C . SER A 1 221 ? -6.914 10.354 8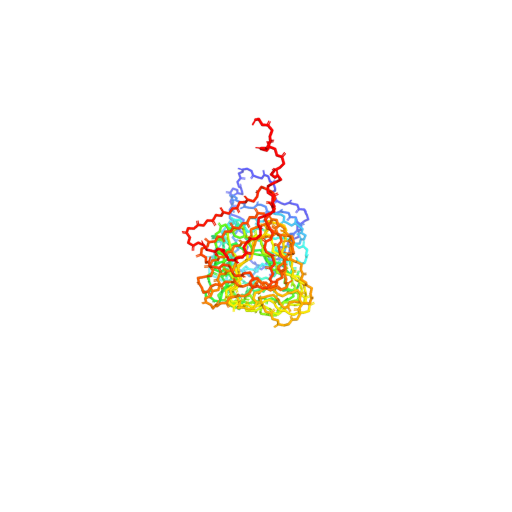.241 1.00 98.50 221 SER A C 1
ATOM 1585 O O . SER A 1 221 ? -6.449 10.525 7.115 1.00 98.50 221 SER A O 1
ATOM 1587 N N . GLY A 1 222 ? -8.176 9.964 8.449 1.00 98.44 222 GLY A N 1
ATOM 1588 C CA . GLY A 1 222 ? -9.142 9.684 7.379 1.00 98.44 222 GLY A CA 1
ATOM 1589 C C . GLY A 1 222 ? -8.915 8.373 6.615 1.00 98.44 222 GLY A C 1
ATOM 1590 O O . GLY A 1 222 ? -9.754 7.992 5.802 1.00 98.44 222 GLY A O 1
ATOM 1591 N N . ALA A 1 223 ? -7.821 7.651 6.872 1.00 98.88 223 ALA A N 1
ATOM 1592 C CA . ALA A 1 223 ? -7.578 6.349 6.263 1.00 98.88 223 ALA A CA 1
ATOM 1593 C C . ALA A 1 223 ? -8.451 5.263 6.906 1.00 98.88 223 ALA A C 1
ATOM 1595 O O . ALA A 1 223 ? -8.863 5.381 8.061 1.00 98.88 223 ALA A O 1
ATOM 1596 N N . SER A 1 224 ? -8.715 4.179 6.174 1.00 98.88 224 SER A N 1
ATOM 1597 C CA . SER A 1 224 ? -9.502 3.046 6.678 1.00 98.88 224 SER A CA 1
ATOM 1598 C C . SER A 1 224 ? -8.688 1.762 6.760 1.00 98.88 224 SER A C 1
ATOM 1600 O O . SER A 1 224 ? -7.906 1.456 5.860 1.00 98.88 224 SER A O 1
ATOM 1602 N N . ILE A 1 225 ? -8.948 0.964 7.794 1.00 98.88 225 ILE A N 1
ATOM 1603 C CA . ILE A 1 225 ? -8.477 -0.417 7.910 1.00 98.88 225 ILE A CA 1
ATOM 1604 C C . ILE A 1 225 ? -9.654 -1.366 8.155 1.00 98.88 225 ILE A C 1
ATOM 1606 O O . ILE A 1 225 ? -10.492 -1.120 9.021 1.00 98.88 225 ILE A O 1
ATOM 1610 N N . TYR A 1 226 ? -9.705 -2.453 7.388 1.00 98.88 226 TYR A N 1
ATOM 1611 C CA . TYR A 1 226 ? -10.627 -3.571 7.575 1.00 98.88 226 TYR A CA 1
ATOM 1612 C C . TYR A 1 226 ? -9.883 -4.721 8.246 1.00 98.88 226 TYR A C 1
ATOM 1614 O O . TYR A 1 226 ? -8.906 -5.242 7.702 1.00 98.88 226 TYR A O 1
ATOM 1622 N N . ILE A 1 227 ? -10.345 -5.057 9.442 1.00 98.81 227 ILE A N 1
ATOM 1623 C CA . ILE A 1 227 ? -9.736 -5.941 10.423 1.00 98.81 227 ILE A CA 1
ATOM 1624 C C . ILE A 1 227 ? -10.580 -7.211 10.476 1.00 98.81 227 ILE A C 1
ATOM 1626 O O . ILE A 1 227 ? -11.721 -7.192 10.938 1.00 98.81 227 ILE A O 1
ATOM 1630 N N . ASP A 1 228 ? -10.005 -8.332 10.062 1.00 98.00 228 ASP A N 1
ATOM 1631 C CA . ASP A 1 228 ? -10.657 -9.647 10.071 1.00 98.00 228 ASP A CA 1
ATOM 1632 C C . ASP A 1 228 ? -10.020 -10.642 11.053 1.00 98.00 228 ASP A C 1
ATOM 1634 O O . ASP A 1 228 ? -10.572 -11.716 11.296 1.00 98.00 228 ASP A O 1
ATOM 1638 N N . ASN A 1 229 ? -8.901 -10.268 11.675 1.00 98.31 229 ASN A N 1
ATOM 1639 C CA . ASN A 1 229 ? -8.257 -11.057 12.715 1.00 98.31 229 ASN A CA 1
ATOM 1640 C C . ASN A 1 229 ? -9.079 -11.033 14.038 1.00 98.31 229 ASN A C 1
ATOM 1642 O O . ASN A 1 229 ? -9.502 -9.946 14.454 1.00 98.31 229 ASN A O 1
ATOM 1646 N N . PRO A 1 230 ? -9.292 -12.187 14.713 1.00 98.44 230 PRO A N 1
ATOM 1647 C CA . PRO A 1 230 ? -10.048 -12.292 15.972 1.00 98.44 230 PRO A CA 1
ATOM 1648 C C . PRO A 1 230 ? -9.510 -11.427 17.117 1.00 98.44 230 PRO A C 1
ATOM 1650 O O . PRO A 1 230 ? -10.282 -10.866 17.891 1.00 98.44 230 PRO A O 1
ATOM 1653 N N . GLU A 1 231 ? -8.190 -11.269 17.208 1.00 98.31 231 GLU A N 1
ATOM 1654 C CA . GLU A 1 231 ? -7.526 -10.464 18.235 1.00 98.31 231 GLU A CA 1
ATOM 1655 C C . GLU A 1 231 ? -7.539 -8.948 17.933 1.00 98.31 231 GLU A C 1
ATOM 1657 O O . GLU A 1 231 ? -6.961 -8.159 18.685 1.00 98.31 231 GLU A O 1
ATOM 1662 N N . GLY A 1 232 ? -8.188 -8.519 16.843 1.00 98.56 232 GLY A N 1
ATOM 1663 C CA . GLY A 1 232 ? -8.371 -7.110 16.500 1.00 98.56 232 GLY A CA 1
ATOM 1664 C C . GLY A 1 232 ? -7.066 -6.406 16.123 1.00 98.56 232 GLY A C 1
ATOM 1665 O O . GLY A 1 232 ? -6.298 -6.874 15.272 1.00 98.56 232 GLY A O 1
ATOM 1666 N N . ILE A 1 233 ? -6.821 -5.251 16.751 1.00 98.56 233 ILE A N 1
ATOM 1667 C CA . ILE A 1 233 ? -5.553 -4.514 16.670 1.00 98.56 233 ILE A CA 1
ATOM 1668 C C . ILE A 1 233 ? -4.972 -4.283 18.068 1.00 98.56 233 ILE A C 1
ATOM 1670 O O . ILE A 1 233 ? -5.616 -3.720 18.950 1.00 98.56 233 ILE A O 1
ATOM 1674 N N . SER A 1 234 ? -3.723 -4.686 18.284 1.00 97.62 234 SER A N 1
ATOM 1675 C CA . SER A 1 234 ? -3.016 -4.473 19.551 1.00 97.62 234 SER A CA 1
ATOM 1676 C C . SER A 1 234 ? -2.063 -3.278 19.448 1.00 97.62 234 SER A C 1
ATOM 1678 O O . SER A 1 234 ? -1.535 -2.976 18.374 1.00 97.62 234 SER A O 1
ATOM 1680 N N . SER A 1 235 ? -1.837 -2.572 20.557 1.00 96.94 235 SER A N 1
ATOM 1681 C CA . SER A 1 235 ? -0.880 -1.454 20.615 1.00 96.94 235 SER A CA 1
ATOM 1682 C C . SER A 1 235 ? 0.586 -1.915 20.601 1.00 96.94 235 SER A C 1
ATOM 1684 O O . SER A 1 235 ? 1.467 -1.135 20.246 1.00 96.94 235 SER A O 1
ATOM 1686 N N . SER A 1 236 ? 0.851 -3.175 20.958 1.00 97.25 236 SER A N 1
ATOM 1687 C CA . SER A 1 236 ? 2.170 -3.820 20.957 1.00 97.25 236 SER A CA 1
ATOM 1688 C C . SER A 1 236 ? 2.031 -5.356 20.960 1.00 97.25 236 SER A C 1
ATOM 1690 O O . SER A 1 236 ? 0.920 -5.881 21.015 1.00 97.25 236 SER A O 1
ATOM 1692 N N . GLY A 1 237 ? 3.146 -6.095 20.887 1.00 96.38 237 GLY A N 1
ATOM 1693 C CA . GLY A 1 237 ? 3.159 -7.567 20.981 1.00 96.38 237 GLY A CA 1
ATOM 1694 C C . GLY A 1 237 ? 2.842 -8.304 19.671 1.00 96.38 237 GLY A C 1
ATOM 1695 O O . GLY A 1 237 ? 2.812 -7.707 18.606 1.00 96.38 237 GLY A O 1
ATOM 1696 N N . SER A 1 238 ? 2.631 -9.617 19.712 1.00 96.38 238 SER A N 1
ATOM 1697 C CA . SER A 1 238 ? 2.496 -10.461 18.506 1.00 96.38 238 SER A CA 1
ATOM 1698 C C . SER A 1 238 ? 1.060 -10.918 18.213 1.00 96.38 238 SER A C 1
ATOM 1700 O O . SER A 1 238 ? 0.858 -11.992 17.654 1.00 96.38 238 SER A O 1
ATOM 1702 N N . THR A 1 239 ? 0.053 -10.150 18.630 1.00 96.88 239 THR A N 1
ATOM 1703 C CA . THR A 1 239 ? -1.373 -10.465 18.417 1.00 96.88 239 THR A CA 1
ATOM 1704 C C . THR A 1 239 ? -2.033 -9.436 17.507 1.00 96.88 239 THR A C 1
ATOM 1706 O O . THR A 1 239 ? -1.572 -8.297 17.419 1.00 96.88 239 THR A O 1
ATOM 1709 N N . GLY A 1 240 ? -3.134 -9.797 16.850 1.00 98.12 240 GLY A N 1
ATOM 1710 C CA . GLY A 1 240 ? -3.874 -8.869 15.998 1.00 98.12 240 GLY A CA 1
ATOM 1711 C C . GLY A 1 240 ? -3.362 -8.803 14.559 1.00 98.12 240 GLY A C 1
ATOM 1712 O O . GLY A 1 240 ? -2.376 -9.439 14.179 1.00 98.12 240 GLY A O 1
ATOM 1713 N N . SER A 1 241 ? -4.035 -7.976 13.758 1.00 98.19 241 SER A N 1
ATOM 1714 C CA . SER A 1 241 ? -3.715 -7.751 12.338 1.00 98.19 241 SER A CA 1
ATOM 1715 C C . SER A 1 241 ? -2.356 -7.074 12.117 1.00 98.19 241 SER A C 1
ATOM 1717 O O . SER A 1 241 ? -1.654 -7.360 11.146 1.00 98.19 241 SER A O 1
ATOM 1719 N N . ILE A 1 242 ? -1.982 -6.165 13.018 1.00 98.75 242 ILE A N 1
ATOM 1720 C CA . ILE A 1 242 ? -0.748 -5.382 12.940 1.00 98.75 242 ILE A CA 1
ATOM 1721 C C . ILE A 1 242 ? 0.137 -5.764 14.120 1.00 98.75 242 ILE A C 1
ATOM 1723 O O . ILE A 1 242 ? -0.255 -5.607 15.272 1.00 98.75 242 ILE A O 1
ATOM 1727 N N . GLN A 1 243 ? 1.333 -6.247 13.813 1.00 98.62 243 GLN A N 1
ATOM 1728 C CA . GLN A 1 243 ? 2.302 -6.835 14.733 1.00 98.62 243 GLN A CA 1
ATOM 1729 C C . GLN A 1 243 ? 3.694 -6.201 14.570 1.00 98.62 243 GLN A C 1
ATOM 1731 O O . GLN A 1 243 ? 4.709 -6.813 14.897 1.00 98.62 243 GLN A O 1
ATOM 1736 N N . THR A 1 244 ? 3.765 -4.983 14.027 1.00 98.75 244 THR A N 1
ATOM 1737 C CA . THR A 1 244 ? 5.020 -4.228 13.902 1.00 98.75 244 THR A CA 1
ATOM 1738 C C . THR A 1 244 ? 5.509 -3.725 15.262 1.00 98.75 244 THR A C 1
ATOM 1740 O O . THR A 1 244 ? 4.714 -3.608 16.203 1.00 98.75 244 THR A O 1
ATOM 1743 N N . THR A 1 245 ? 6.796 -3.396 15.385 1.00 98.38 245 THR A N 1
ATOM 1744 C CA . THR A 1 245 ? 7.350 -2.787 16.610 1.00 98.38 245 THR A CA 1
ATOM 1745 C C . THR A 1 245 ? 6.747 -1.411 16.881 1.00 98.38 245 THR A C 1
ATOM 1747 O O . THR A 1 245 ? 6.363 -1.119 18.012 1.00 98.38 245 THR A O 1
ATOM 1750 N N . THR A 1 246 ? 6.623 -0.568 15.853 1.00 98.56 246 THR A N 1
ATOM 1751 C CA . THR A 1 246 ? 5.994 0.755 15.970 1.00 98.56 246 THR A CA 1
ATOM 1752 C C . THR A 1 246 ? 4.628 0.749 15.297 1.00 98.56 246 THR A C 1
ATOM 1754 O O . THR A 1 246 ? 4.504 0.346 14.139 1.00 98.56 246 THR A O 1
ATOM 1757 N N . ARG A 1 247 ? 3.594 1.205 16.011 1.00 98.62 247 ARG A N 1
ATOM 1758 C CA . ARG A 1 247 ? 2.211 1.277 15.519 1.00 98.62 247 ARG A CA 1
ATOM 1759 C C . ARG A 1 247 ? 1.630 2.639 15.824 1.00 98.62 247 ARG A C 1
ATOM 1761 O O . ARG A 1 247 ? 1.598 3.053 16.978 1.00 98.62 247 ARG A O 1
ATOM 1768 N N . ASN A 1 248 ? 1.152 3.309 14.791 1.00 98.50 248 ASN A N 1
ATOM 1769 C CA . ASN A 1 248 ? 0.450 4.569 14.901 1.00 98.50 248 ASN A CA 1
ATOM 1770 C C . ASN A 1 248 ? -0.962 4.402 14.332 1.00 98.50 248 ASN A C 1
ATOM 1772 O O . ASN A 1 248 ? -1.163 4.312 13.121 1.00 98.50 248 ASN A O 1
ATOM 1776 N N . PHE A 1 249 ? -1.927 4.314 15.242 1.00 98.75 249 PHE A N 1
ATOM 1777 C CA . PHE A 1 249 ? -3.350 4.232 14.953 1.00 98.75 249 PHE A CA 1
ATOM 1778 C C . PHE A 1 249 ? -3.963 5.608 15.217 1.00 98.75 249 PHE A C 1
ATOM 1780 O O . PHE A 1 249 ? -4.101 6.019 16.368 1.00 98.75 249 PHE A O 1
ATOM 1787 N N . HIS A 1 250 ? -4.284 6.343 14.155 1.00 98.56 250 HIS A N 1
ATOM 1788 C CA . HIS A 1 250 ? -4.763 7.714 14.284 1.00 98.56 250 HIS A CA 1
ATOM 1789 C C . HIS A 1 250 ? -6.230 7.781 14.740 1.00 98.56 250 HIS A C 1
ATOM 1791 O O . HIS A 1 250 ? -7.086 7.087 14.202 1.00 98.56 250 HIS A O 1
ATOM 1797 N N . SER A 1 251 ? -6.561 8.690 15.663 1.00 98.00 251 SER A N 1
ATOM 1798 C CA . SER A 1 251 ? -7.927 8.864 16.206 1.00 98.00 251 SER A CA 1
ATOM 1799 C C . SER A 1 251 ? -8.989 9.214 15.159 1.00 98.00 251 SER A C 1
ATOM 1801 O O . SER A 1 251 ? -10.165 8.914 15.336 1.00 98.00 251 SER A O 1
ATOM 1803 N N . TYR A 1 252 ? -8.584 9.833 14.051 1.00 98.19 252 TYR A N 1
ATOM 1804 C CA . TYR A 1 252 ? -9.448 10.118 12.896 1.00 98.19 252 TYR A CA 1
ATOM 1805 C C . TYR A 1 252 ? -9.422 9.017 11.817 1.00 98.19 252 TYR A C 1
ATOM 1807 O O . TYR A 1 252 ? -9.961 9.220 10.735 1.00 98.19 252 TYR A O 1
ATOM 1815 N N . GLY A 1 253 ? -8.763 7.882 12.064 1.00 98.62 253 GLY A N 1
ATOM 1816 C CA . GLY A 1 253 ? -8.829 6.709 11.191 1.00 98.62 253 GLY A CA 1
ATOM 1817 C C . GLY A 1 253 ? -10.166 5.975 11.329 1.00 98.62 253 GLY A C 1
ATOM 1818 O O . GLY A 1 253 ? -10.856 6.110 12.340 1.00 98.62 253 GLY A O 1
ATOM 1819 N N . HIS A 1 254 ? -10.535 5.192 10.319 1.00 98.75 254 HIS A N 1
ATOM 1820 C CA . HIS A 1 254 ? -11.746 4.371 10.310 1.00 98.75 254 HIS A CA 1
ATOM 1821 C C . HIS A 1 254 ? -11.382 2.893 10.502 1.00 98.75 254 HIS A C 1
ATOM 1823 O O . HIS A 1 254 ? -10.594 2.332 9.739 1.00 98.75 254 HIS A O 1
ATOM 1829 N N . TYR A 1 255 ? -11.973 2.258 11.511 1.00 98.81 255 TYR A N 1
ATOM 1830 C CA . TYR A 1 255 ? -11.663 0.892 11.928 1.00 98.81 255 TYR A CA 1
ATOM 1831 C C . TYR A 1 255 ? -12.883 0.010 11.704 1.00 98.81 255 TYR A C 1
ATOM 1833 O O . TYR A 1 255 ? -13.900 0.176 12.376 1.00 98.81 255 TYR A O 1
ATOM 1841 N N . TRP A 1 256 ? -12.781 -0.918 10.757 1.00 98.75 256 TRP A N 1
ATOM 1842 C CA . TRP A 1 256 ? -13.874 -1.795 10.354 1.00 98.75 256 TRP A CA 1
ATOM 1843 C C . TRP A 1 256 ? -13.584 -3.223 10.807 1.00 98.75 256 TRP A C 1
ATOM 1845 O O . TRP A 1 256 ? -12.727 -3.887 10.238 1.00 98.75 256 TRP A O 1
ATOM 1855 N N . TYR A 1 257 ? -14.292 -3.708 11.821 1.00 98.69 257 TYR A N 1
ATOM 1856 C CA . TYR A 1 257 ? -14.197 -5.090 12.292 1.00 98.69 257 TYR A CA 1
ATOM 1857 C C . TYR A 1 257 ? -15.133 -5.963 11.459 1.00 98.69 257 TYR A C 1
ATOM 1859 O O . TYR A 1 257 ? -16.357 -5.858 11.577 1.00 98.69 257 TYR A O 1
ATOM 1867 N N . ASN A 1 258 ? -14.559 -6.773 10.570 1.00 98.06 258 ASN A N 1
ATOM 1868 C CA . ASN A 1 258 ? -15.264 -7.503 9.513 1.00 98.06 258 ASN A CA 1
ATOM 1869 C C . ASN A 1 258 ? -14.867 -8.987 9.430 1.00 98.06 258 ASN A C 1
ATOM 1871 O O . ASN A 1 258 ? -14.962 -9.595 8.363 1.00 98.06 258 ASN A O 1
ATOM 1875 N N . GLY A 1 259 ? -14.380 -9.553 10.535 1.00 97.75 259 GLY A N 1
ATOM 1876 C CA . GLY A 1 259 ? -14.040 -10.967 10.635 1.00 97.75 259 GLY A CA 1
ATOM 1877 C C . GLY A 1 259 ? -15.262 -11.886 10.585 1.00 97.75 259 GLY A C 1
ATOM 1878 O O . GLY A 1 259 ? -16.408 -11.443 10.618 1.00 97.75 259 GLY A O 1
ATOM 1879 N N . VAL A 1 260 ? -14.988 -13.190 10.510 1.00 96.88 260 VAL A N 1
ATOM 1880 C CA . VAL A 1 260 ? -16.011 -14.256 10.536 1.00 96.88 260 VAL A CA 1
ATOM 1881 C C . VAL A 1 260 ? -16.111 -14.960 11.893 1.00 96.88 260 VAL A C 1
ATOM 1883 O O . VAL A 1 260 ? -17.131 -15.568 12.203 1.00 96.88 260 VAL A O 1
ATOM 1886 N N . LEU A 1 261 ? -15.052 -14.887 12.702 1.00 98.06 261 LEU A N 1
ATOM 1887 C CA . LEU A 1 261 ? -15.040 -15.326 14.099 1.00 98.06 261 LEU A CA 1
ATOM 1888 C C . LEU A 1 261 ? -15.313 -14.126 14.999 1.00 98.06 261 LEU A C 1
ATOM 1890 O O . LEU A 1 261 ? -15.042 -13.002 14.588 1.00 98.06 261 LEU A O 1
ATOM 1894 N N . ALA A 1 262 ? -15.793 -14.353 16.224 1.00 97.81 262 ALA A N 1
ATOM 1895 C CA . ALA A 1 262 ? -15.940 -13.277 17.203 1.00 97.81 262 ALA A CA 1
ATOM 1896 C C . ALA A 1 262 ? -14.617 -12.510 17.354 1.00 97.81 262 ALA A C 1
ATOM 1898 O O . ALA A 1 262 ? -13.546 -13.113 17.452 1.00 97.81 262 ALA A O 1
ATOM 1899 N N . GLN A 1 263 ? -14.707 -11.185 17.334 1.00 98.56 263 GLN A N 1
ATOM 1900 C CA . GLN A 1 263 ? -13.550 -10.303 17.410 1.00 98.56 263 GLN A CA 1
ATOM 1901 C C . GLN A 1 263 ? -13.525 -9.537 18.723 1.00 98.56 263 GLN A C 1
ATOM 1903 O O . GLN A 1 263 ? -14.548 -9.337 19.378 1.00 98.56 263 GLN A O 1
ATOM 1908 N N . VAL A 1 264 ? -12.351 -9.030 19.066 1.00 98.62 264 VAL A N 1
ATOM 1909 C CA . VAL A 1 264 ? -12.209 -7.936 20.023 1.00 98.62 264 VAL A CA 1
ATOM 1910 C C . VAL A 1 264 ? -11.708 -6.686 19.309 1.00 98.62 264 VAL A C 1
ATOM 1912 O O . VAL A 1 264 ? -11.082 -6.785 18.253 1.00 98.62 264 VAL A O 1
ATOM 1915 N N . THR A 1 265 ? -11.958 -5.499 19.865 1.00 98.38 265 THR A N 1
ATOM 1916 C CA . THR A 1 265 ? -11.383 -4.274 19.286 1.00 98.38 265 THR A CA 1
ATOM 1917 C C . THR A 1 265 ? -9.858 -4.246 19.427 1.00 98.38 265 THR A C 1
ATOM 1919 O O . THR A 1 265 ? -9.124 -3.833 18.531 1.00 98.38 265 THR A O 1
ATOM 1922 N N . GLY A 1 266 ? -9.365 -4.746 20.556 1.00 98.12 266 GLY A N 1
ATOM 1923 C CA . GLY A 1 266 ? -7.957 -4.743 20.913 1.00 98.12 266 GLY A CA 1
ATOM 1924 C C . GLY A 1 266 ? -7.483 -3.396 21.469 1.00 98.12 266 GLY A C 1
ATOM 1925 O O . GLY A 1 266 ? -8.146 -2.359 21.376 1.00 98.12 266 GLY A O 1
ATOM 1926 N N . THR A 1 267 ? -6.309 -3.424 22.100 1.00 97.75 267 THR A N 1
ATOM 1927 C CA . THR A 1 267 ? -5.724 -2.276 22.813 1.00 97.75 267 THR A CA 1
ATOM 1928 C C . THR A 1 267 ? -5.202 -1.177 21.886 1.00 97.75 267 THR A C 1
ATOM 1930 O O . THR A 1 267 ? -4.937 -0.066 22.351 1.00 97.75 267 THR A O 1
ATOM 1933 N N . GLY A 1 268 ? -5.063 -1.470 20.589 1.00 98.06 268 GLY A N 1
ATOM 1934 C CA . GLY A 1 268 ? -4.602 -0.547 19.554 1.00 98.06 268 GLY A CA 1
ATOM 1935 C C . GLY A 1 268 ? -5.671 0.425 19.052 1.00 98.06 268 GLY A C 1
ATOM 1936 O O . GLY A 1 268 ? -5.304 1.453 18.488 1.00 98.06 268 GLY A O 1
ATOM 1937 N N . LEU A 1 269 ? -6.965 0.156 19.281 1.00 98.56 269 LEU A N 1
ATOM 1938 C CA . LEU A 1 269 ? -8.033 1.108 18.949 1.00 98.56 269 LEU A CA 1
ATOM 1939 C C . LEU A 1 269 ? -7.802 2.433 19.707 1.00 98.56 269 LEU A C 1
ATOM 1941 O O . LEU A 1 269 ? -7.500 2.381 20.893 1.00 98.56 269 LEU A O 1
ATOM 1945 N N . PRO A 1 270 ? -7.901 3.624 19.104 1.00 98.25 270 PRO A N 1
ATOM 1946 C CA . PRO A 1 270 ? -7.794 4.886 19.841 1.00 98.25 270 PRO A CA 1
ATOM 1947 C C . PRO A 1 270 ? -8.837 4.999 20.967 1.00 98.25 270 PRO A C 1
ATOM 1949 O O . PRO A 1 270 ? -9.998 4.671 20.763 1.00 98.25 270 PRO A O 1
ATOM 1952 N N . ALA A 1 271 ? -8.438 5.485 22.150 1.00 96.25 271 ALA A N 1
ATOM 1953 C CA . ALA A 1 271 ? -9.385 5.725 23.253 1.00 96.25 271 ALA A CA 1
ATOM 1954 C C . ALA A 1 271 ? -10.372 6.863 22.929 1.00 96.25 271 ALA A C 1
ATOM 1956 O O . ALA A 1 271 ? -11.512 6.839 23.372 1.00 96.25 271 ALA A O 1
ATOM 1957 N N . LEU A 1 272 ? -9.931 7.837 22.125 1.00 95.88 272 LEU A N 1
ATOM 1958 C CA . LEU A 1 272 ? -10.781 8.843 21.495 1.00 95.88 272 LEU A CA 1
ATOM 1959 C C . LEU A 1 272 ? -10.860 8.525 20.003 1.00 95.88 272 LEU A C 1
ATOM 1961 O O . LEU A 1 272 ? -9.888 8.722 19.270 1.00 95.88 272 LEU A O 1
ATOM 1965 N N . GLN A 1 273 ? -12.003 8.019 19.563 1.00 96.44 273 GLN A N 1
ATOM 1966 C CA . GLN A 1 273 ? -12.241 7.549 18.209 1.00 96.44 273 GLN A CA 1
ATOM 1967 C C . GLN A 1 273 ? -13.149 8.539 17.464 1.00 96.44 273 GLN A C 1
ATOM 1969 O O . GLN A 1 273 ? -14.381 8.494 17.529 1.00 96.44 273 GLN A O 1
ATOM 1974 N N . TYR A 1 274 ? -12.516 9.468 16.748 1.00 95.38 274 TYR A N 1
ATOM 1975 C CA . TYR A 1 274 ? -13.184 10.517 15.977 1.00 95.38 274 TYR A CA 1
ATOM 1976 C C . TYR A 1 274 ? -13.581 10.077 14.568 1.00 95.38 274 TYR A C 1
ATOM 1978 O O . TYR A 1 274 ? -14.578 10.571 14.041 1.00 95.38 274 TYR A O 1
ATOM 1986 N N . GLY A 1 275 ? -12.829 9.150 13.967 1.00 96.62 275 GLY A N 1
ATOM 1987 C CA . GLY A 1 275 ? -13.256 8.454 12.754 1.00 96.62 275 GLY A CA 1
ATOM 1988 C C . GLY A 1 275 ? -14.335 7.407 13.05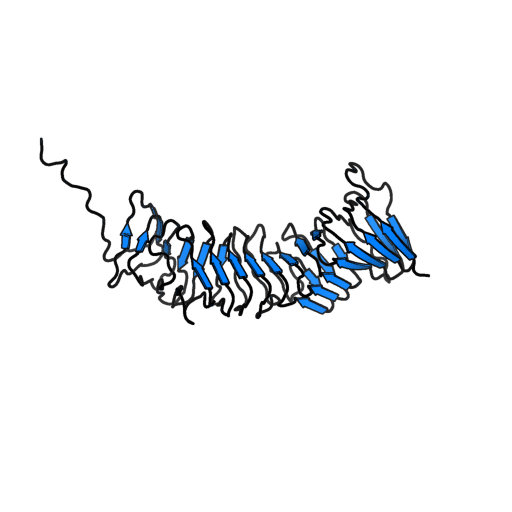2 1.00 96.62 275 GLY A C 1
ATOM 1989 O O . GLY A 1 275 ? -14.869 7.332 14.158 1.00 96.62 275 GLY A O 1
ATOM 1990 N N . THR A 1 276 ? -14.640 6.553 12.081 1.00 97.62 276 THR A N 1
ATOM 1991 C CA . THR A 1 276 ? -15.701 5.541 12.227 1.00 97.62 276 THR A CA 1
ATOM 1992 C C . THR A 1 276 ? -15.216 4.311 12.988 1.00 97.62 276 THR A C 1
ATOM 1994 O O . THR A 1 276 ? -14.232 3.693 12.584 1.00 97.62 276 THR A O 1
ATOM 1997 N N . LEU A 1 277 ? -15.957 3.908 14.023 1.00 97.94 277 LEU A N 1
ATOM 1998 C CA . LEU A 1 277 ? -15.935 2.544 14.550 1.00 97.94 277 LEU A CA 1
ATOM 1999 C C . LEU A 1 277 ? -17.006 1.718 13.824 1.00 97.94 277 LEU A C 1
ATOM 2001 O O . LEU A 1 277 ? -18.202 1.872 14.069 1.00 97.94 277 LEU A O 1
ATOM 2005 N N . GLY A 1 278 ? -16.578 0.878 12.888 1.00 97.88 278 GLY A N 1
ATOM 2006 C CA . GLY A 1 278 ? -17.449 0.031 12.083 1.00 97.88 278 GLY A CA 1
ATOM 2007 C C . GLY A 1 278 ? -17.471 -1.407 12.585 1.00 97.88 278 GLY A C 1
ATOM 2008 O O . GLY A 1 278 ? -16.434 -2.061 12.649 1.00 97.88 278 GLY A O 1
ATOM 2009 N N . ILE A 1 279 ? -18.656 -1.920 12.898 1.00 97.94 279 ILE A N 1
ATOM 2010 C CA . ILE A 1 279 ? -18.896 -3.281 13.377 1.00 97.94 279 ILE A CA 1
ATOM 2011 C C . ILE A 1 279 ? -19.693 -4.015 12.307 1.00 97.94 279 ILE A C 1
ATOM 2013 O O . ILE A 1 279 ? -20.915 -3.899 12.239 1.00 97.94 279 ILE A O 1
ATOM 2017 N N . LEU A 1 280 ? -18.986 -4.740 11.444 1.00 97.19 280 LEU A N 1
ATOM 2018 C CA . LEU A 1 280 ? -19.565 -5.517 10.343 1.00 97.19 280 LEU A CA 1
ATOM 2019 C C . LEU A 1 280 ? -19.653 -7.012 10.678 1.00 97.19 280 LEU A C 1
ATOM 2021 O O . LEU A 1 280 ? -20.380 -7.761 10.037 1.00 97.19 280 LEU A O 1
ATOM 2025 N N . ASN A 1 281 ? -18.897 -7.453 11.680 1.00 96.94 281 ASN A N 1
ATOM 2026 C CA . ASN A 1 281 ? -18.816 -8.846 12.081 1.00 96.94 281 ASN A CA 1
ATOM 2027 C C . ASN A 1 281 ? -20.096 -9.320 12.794 1.00 96.94 281 ASN A C 1
ATOM 2029 O O . ASN A 1 281 ? -20.372 -8.946 13.939 1.00 96.94 281 ASN A O 1
ATOM 2033 N N . ALA A 1 282 ? -20.843 -10.203 12.131 1.00 94.69 282 ALA A N 1
ATOM 2034 C CA . ALA A 1 282 ? -22.080 -10.785 12.648 1.00 94.69 282 ALA A CA 1
ATOM 2035 C C . ALA A 1 282 ? -21.872 -11.728 13.851 1.00 94.69 282 ALA A C 1
ATOM 2037 O O . ALA A 1 282 ? -22.786 -11.891 14.658 1.00 94.69 282 ALA A O 1
ATOM 2038 N N . ALA A 1 283 ? -20.678 -12.312 14.026 1.00 95.62 283 ALA A N 1
ATOM 2039 C CA . ALA A 1 283 ? -20.346 -13.112 15.212 1.00 95.62 283 ALA A CA 1
ATOM 2040 C C . ALA A 1 283 ? -20.180 -12.249 16.480 1.00 95.62 283 ALA A C 1
ATOM 2042 O O . ALA A 1 283 ? -20.185 -12.769 17.599 1.00 95.62 283 ALA A O 1
ATOM 2043 N N . GLY A 1 284 ? -20.093 -10.928 16.310 1.00 95.19 284 GLY A N 1
ATOM 2044 C CA . GLY A 1 284 ? -19.978 -9.946 17.375 1.00 95.19 284 GLY A CA 1
ATOM 2045 C C . GLY A 1 284 ? -18.548 -9.467 17.598 1.00 95.19 284 GLY A C 1
ATOM 2046 O O . GLY A 1 284 ? -17.568 -10.143 17.276 1.00 95.19 284 GLY A O 1
ATOM 2047 N N . VAL A 1 285 ? -18.454 -8.269 18.167 1.00 97.88 285 VAL A N 1
ATOM 2048 C CA . VAL A 1 285 ? -17.202 -7.610 18.535 1.00 97.88 285 VAL A CA 1
ATOM 2049 C C . VAL A 1 285 ? -17.283 -7.196 19.996 1.00 97.88 285 VAL A C 1
ATOM 2051 O O . VAL A 1 285 ? -18.254 -6.552 20.382 1.00 97.88 285 VAL A O 1
ATOM 2054 N N . THR A 1 286 ? -16.278 -7.534 20.799 1.00 97.88 286 THR A N 1
ATOM 2055 C CA . THR A 1 286 ? -16.185 -7.099 22.199 1.00 97.88 286 THR A CA 1
ATOM 2056 C C . THR A 1 286 ? -15.174 -5.962 22.351 1.00 97.88 286 THR A C 1
ATOM 2058 O O . THR A 1 286 ? -14.045 -6.039 21.862 1.00 97.88 286 THR A O 1
ATOM 2061 N N . LEU A 1 287 ? -15.573 -4.896 23.038 1.00 97.25 287 LEU A N 1
ATOM 2062 C CA . LEU A 1 287 ? -14.720 -3.763 23.369 1.00 97.25 287 LEU A CA 1
ATOM 2063 C C . LEU A 1 287 ? -13.579 -4.212 24.296 1.00 97.25 287 LEU A C 1
ATOM 2065 O O . LEU A 1 287 ? -13.773 -5.052 25.169 1.00 97.25 287 LEU A O 1
ATOM 2069 N N . SER A 1 288 ? -12.370 -3.690 24.089 1.00 97.38 288 SER A N 1
ATOM 2070 C CA . SER A 1 288 ? -11.177 -4.087 24.867 1.00 97.38 288 SER A CA 1
ATOM 2071 C C . SER A 1 288 ? -10.636 -3.008 25.802 1.00 97.38 288 SER A C 1
ATOM 2073 O O . SER A 1 288 ? -9.595 -3.220 26.420 1.00 97.38 288 SER A O 1
ATOM 2075 N N . LYS A 1 289 ? -11.277 -1.837 25.832 1.00 96.25 289 LYS A N 1
ATOM 2076 C CA . LYS A 1 289 ? -10.985 -0.714 26.729 1.00 96.25 289 LYS A CA 1
ATOM 2077 C C . LYS A 1 289 ? -12.042 0.374 26.586 1.00 96.25 289 LYS A C 1
ATOM 2079 O O . LYS A 1 289 ? -12.677 0.464 25.533 1.00 96.25 289 LYS A O 1
ATOM 2084 N N . ASP A 1 290 ? -12.137 1.247 27.581 1.00 95.88 290 ASP A N 1
ATOM 2085 C CA . ASP A 1 290 ? -12.996 2.429 27.510 1.00 95.88 290 ASP A CA 1
ATOM 2086 C C . ASP A 1 290 ? -12.689 3.238 26.249 1.00 95.88 290 ASP A C 1
ATOM 2088 O O . ASP A 1 290 ? -11.526 3.499 25.915 1.00 95.88 290 ASP A O 1
ATOM 2092 N N . THR A 1 291 ? -13.741 3.580 25.511 1.00 95.62 291 THR A N 1
ATOM 2093 C CA . THR A 1 291 ? -13.623 4.243 24.213 1.00 95.62 291 THR A CA 1
ATOM 2094 C C . THR A 1 291 ? -14.702 5.304 24.067 1.00 95.62 291 THR A C 1
ATOM 2096 O O . THR A 1 291 ? -15.892 5.023 24.192 1.00 95.62 291 THR A O 1
ATOM 2099 N N . GLU A 1 292 ? -14.293 6.527 23.746 1.00 94.88 292 GLU A N 1
ATOM 2100 C CA . GLU A 1 292 ? -15.188 7.591 23.306 1.00 94.88 292 GLU A CA 1
ATOM 2101 C C . GLU A 1 292 ? -15.307 7.573 21.778 1.00 94.88 292 GLU A C 1
ATOM 2103 O O . GLU A 1 292 ? -14.296 7.540 21.076 1.00 94.88 292 GLU A O 1
ATOM 2108 N N . VAL A 1 293 ? -16.530 7.612 21.246 1.00 94.69 293 VAL A N 1
ATOM 2109 C CA . VAL A 1 293 ? -16.803 7.525 19.803 1.00 94.69 293 VAL A CA 1
ATOM 2110 C C . VAL A 1 293 ? -17.630 8.702 19.290 1.00 94.69 293 VAL A C 1
ATOM 2112 O O . VAL A 1 293 ? -18.580 9.147 19.934 1.00 94.69 293 VAL A O 1
ATOM 2115 N N . ARG A 1 294 ? -17.315 9.156 18.067 1.00 92.12 294 ARG A N 1
ATOM 2116 C CA . ARG A 1 294 ? -18.120 10.144 17.313 1.00 92.12 294 ARG A CA 1
ATOM 2117 C C . ARG A 1 294 ? -18.959 9.557 16.191 1.00 92.12 294 ARG A C 1
ATOM 2119 O O . ARG A 1 294 ? -19.982 10.132 15.831 1.00 92.12 294 ARG A O 1
ATOM 2126 N N . THR A 1 295 ? -18.525 8.445 15.610 1.00 94.12 295 THR A N 1
ATOM 2127 C CA . THR A 1 295 ? -19.264 7.782 14.534 1.00 94.12 295 THR A CA 1
ATOM 2128 C C . THR A 1 295 ? -19.211 6.280 14.735 1.00 94.12 295 THR A C 1
ATOM 2130 O O . THR A 1 295 ? -18.125 5.702 14.773 1.00 94.12 295 THR A O 1
ATOM 2133 N N . ILE A 1 296 ? -20.379 5.646 14.810 1.00 94.69 296 ILE A N 1
ATOM 2134 C CA . ILE A 1 296 ? -20.514 4.191 14.864 1.00 94.69 296 ILE A CA 1
ATOM 2135 C C . ILE A 1 296 ? -21.319 3.722 13.652 1.00 94.69 296 ILE A C 1
ATOM 2137 O O . ILE A 1 296 ? -22.361 4.291 13.313 1.00 94.69 296 ILE A O 1
ATOM 2141 N N . HIS A 1 297 ? -20.851 2.655 13.015 1.00 95.75 297 HIS A N 1
ATOM 2142 C CA . HIS A 1 297 ? -21.612 1.922 12.013 1.00 95.75 297 HIS A CA 1
ATOM 2143 C C . HIS A 1 297 ? -21.816 0.478 12.475 1.00 95.75 297 HIS A C 1
ATOM 2145 O O . HIS A 1 297 ? -20.834 -0.216 12.720 1.00 95.75 297 HIS A O 1
ATOM 2151 N N . LEU A 1 298 ? -23.062 0.018 12.596 1.00 94.62 298 LEU A N 1
ATOM 2152 C CA . LEU A 1 298 ? -23.388 -1.305 13.133 1.00 94.62 298 LEU A CA 1
ATOM 2153 C C . LEU A 1 298 ? -24.199 -2.151 12.141 1.00 94.62 298 LEU A C 1
ATOM 2155 O O . LEU A 1 298 ? -25.378 -1.905 11.889 1.00 94.62 298 LEU A O 1
ATOM 2159 N N . GLN A 1 299 ? -23.577 -3.206 11.637 1.00 93.75 299 GLN A N 1
ATOM 2160 C CA . GLN A 1 299 ? -24.248 -4.342 10.995 1.00 93.75 299 GLN A CA 1
ATOM 2161 C C . GLN A 1 299 ? -24.117 -5.621 11.837 1.00 93.75 299 GLN A C 1
ATOM 2163 O O . GLN A 1 299 ? -24.886 -6.554 11.662 1.00 93.75 299 GLN A O 1
ATOM 2168 N N . GLY A 1 300 ? -23.166 -5.651 12.775 1.00 91.56 300 GLY A N 1
ATOM 2169 C CA . GLY A 1 300 ? -23.034 -6.680 13.802 1.00 91.56 300 GLY A CA 1
ATOM 2170 C C . GLY A 1 300 ? -23.352 -6.168 15.209 1.00 91.56 300 GLY A C 1
ATOM 2171 O O . GLY A 1 300 ? -23.792 -5.033 15.415 1.00 91.56 300 GLY A O 1
ATOM 2172 N N . ARG A 1 301 ? -23.086 -7.015 16.207 1.00 91.75 301 ARG A N 1
ATOM 2173 C CA . ARG A 1 301 ? -23.268 -6.694 17.631 1.00 91.75 301 ARG A CA 1
ATOM 2174 C C . ARG A 1 301 ? -21.964 -6.195 18.252 1.00 91.75 301 ARG A C 1
ATOM 2176 O O . ARG A 1 301 ? -20.953 -6.885 18.156 1.00 91.75 301 ARG A O 1
ATOM 2183 N N . LEU A 1 302 ? -22.009 -5.057 18.947 1.00 95.06 302 LEU A N 1
ATOM 2184 C CA . LEU A 1 302 ? -20.911 -4.576 19.793 1.00 95.06 302 LEU A CA 1
ATOM 2185 C C . LEU A 1 302 ? -21.240 -4.856 21.262 1.00 95.06 302 LEU A C 1
ATOM 2187 O O . LEU A 1 302 ? -22.277 -4.420 21.762 1.00 95.06 302 LEU A O 1
ATOM 2191 N N . LEU A 1 303 ? -20.363 -5.594 21.937 1.00 94.81 303 LEU A N 1
ATOM 2192 C CA . LEU A 1 303 ? -20.447 -5.905 23.357 1.00 94.81 303 LEU A CA 1
ATOM 2193 C C . LEU A 1 303 ? -19.433 -5.052 24.115 1.00 94.81 303 LEU A C 1
ATOM 2195 O O . LEU A 1 303 ? -18.256 -5.040 23.776 1.00 94.81 303 LEU A O 1
ATOM 2199 N N . MET A 1 304 ? -19.875 -4.373 25.164 1.00 92.56 304 MET A N 1
ATOM 2200 C CA . MET A 1 304 ? -19.016 -3.500 25.965 1.00 92.56 304 MET A CA 1
ATOM 2201 C C . MET A 1 304 ? -18.218 -4.259 27.039 1.00 92.56 304 MET A C 1
ATOM 2203 O O . MET A 1 304 ? -17.125 -3.842 27.409 1.00 92.56 304 MET A O 1
ATOM 2207 N N . SER A 1 305 ? -18.707 -5.427 27.472 1.00 89.25 305 SER A N 1
ATOM 2208 C CA . SER A 1 305 ? -18.141 -6.188 28.597 1.00 89.25 305 SER A CA 1
ATOM 2209 C C . SER A 1 305 ? -17.998 -5.306 29.847 1.00 89.25 305 SER A C 1
ATOM 2211 O O . SER A 1 305 ? -19.013 -4.785 30.307 1.00 89.25 305 SER A O 1
ATOM 2213 N N . ASP A 1 306 ? -16.775 -5.131 30.358 1.00 91.38 306 ASP A N 1
ATOM 2214 C CA . ASP A 1 306 ? -16.454 -4.336 31.552 1.00 91.38 306 ASP A CA 1
ATOM 2215 C C . ASP A 1 306 ? -16.043 -2.890 31.215 1.00 91.38 306 ASP A C 1
ATOM 2217 O O . ASP A 1 306 ? -15.573 -2.170 32.092 1.00 91.38 306 ASP A O 1
ATOM 2221 N N . TYR A 1 307 ? -16.159 -2.480 29.947 1.00 94.62 307 TYR A N 1
ATOM 2222 C CA . TYR A 1 307 ? -15.667 -1.195 29.453 1.00 94.62 307 TYR A CA 1
ATOM 2223 C C . TYR A 1 307 ? -16.788 -0.259 29.034 1.00 94.62 307 TYR A C 1
ATOM 2225 O O . TYR A 1 307 ? -17.813 -0.691 28.509 1.00 94.62 307 TYR A O 1
ATOM 2233 N N . ASP A 1 308 ? -16.535 1.037 29.150 1.00 92.00 308 ASP A N 1
ATOM 2234 C CA . ASP A 1 308 ? -17.500 2.053 28.762 1.00 92.00 308 ASP A CA 1
ATOM 2235 C C . ASP A 1 308 ? -17.336 2.460 27.295 1.00 92.00 308 ASP A C 1
ATOM 2237 O O . ASP A 1 308 ? -16.247 2.786 26.809 1.00 92.00 308 ASP A O 1
ATOM 2241 N N . LEU A 1 309 ? -18.462 2.492 26.582 1.00 92.44 309 LEU A N 1
ATOM 2242 C CA . LEU A 1 309 ? -18.570 3.156 25.290 1.00 92.44 309 LEU A CA 1
ATOM 2243 C C . LEU A 1 309 ? -19.214 4.528 25.500 1.00 92.44 309 LEU A C 1
ATOM 2245 O O . LEU A 1 309 ? -20.435 4.630 25.638 1.00 92.44 309 LEU A O 1
ATOM 2249 N N . THR A 1 310 ? -18.393 5.575 25.510 1.00 91.38 310 THR A N 1
ATOM 2250 C CA . THR A 1 310 ? -18.854 6.953 25.700 1.00 91.38 310 THR A CA 1
ATOM 2251 C C . THR A 1 310 ? -19.218 7.580 24.364 1.00 91.38 310 THR A C 1
ATOM 2253 O O . THR A 1 310 ? -18.464 7.539 23.393 1.00 91.38 310 THR A O 1
ATOM 2256 N N . LEU A 1 311 ? -20.388 8.201 24.311 1.00 87.94 311 LEU A N 1
ATOM 2257 C CA . LEU A 1 311 ? -20.891 8.866 23.119 1.00 87.94 311 LEU A CA 1
ATOM 2258 C C . LEU A 1 311 ? -20.504 10.346 23.123 1.00 87.94 311 LEU A C 1
ATOM 2260 O O . LEU A 1 311 ? -20.984 11.104 23.967 1.00 87.94 311 LEU A O 1
ATOM 2264 N N . SER A 1 312 ? -19.678 10.781 22.170 1.00 86.44 312 SER A N 1
ATOM 2265 C CA . SER A 1 312 ? -19.362 12.204 22.032 1.00 86.44 312 SER A CA 1
ATOM 2266 C C . SER A 1 312 ? -20.609 13.019 21.643 1.00 86.44 312 SER A C 1
ATOM 2268 O O . SER A 1 312 ? -21.458 12.539 20.882 1.00 86.44 312 SER A O 1
ATOM 2270 N N . PRO A 1 313 ? -20.705 14.298 22.049 1.00 79.19 313 PRO A N 1
ATOM 2271 C CA . PRO A 1 313 ? -21.706 15.214 21.509 1.00 79.19 313 PRO A CA 1
ATOM 2272 C C . PRO A 1 313 ? -21.645 15.271 19.973 1.00 79.19 313 PRO A C 1
ATOM 2274 O O . PRO A 1 313 ? -20.566 15.398 19.392 1.00 79.19 313 PRO A O 1
ATOM 2277 N N . GLY A 1 314 ? -22.803 15.186 19.313 1.00 75.81 314 GLY A N 1
ATOM 2278 C CA . GLY A 1 314 ? -22.881 15.130 17.847 1.00 75.81 314 GLY A CA 1
ATOM 2279 C C . GLY A 1 314 ? -22.603 13.748 17.244 1.00 75.81 314 GLY A C 1
ATOM 2280 O O . GLY A 1 314 ? -22.309 13.663 16.053 1.00 75.81 314 GLY A O 1
ATOM 2281 N N . LEU A 1 315 ? -22.687 12.683 18.051 1.00 85.06 315 LEU A N 1
ATOM 2282 C CA . LEU A 1 315 ? -22.585 11.297 17.600 1.00 85.06 315 LEU A CA 1
ATOM 2283 C C . LEU A 1 315 ? -23.511 10.996 16.413 1.00 85.06 315 LEU A C 1
ATOM 2285 O O . LEU A 1 315 ? -24.705 11.297 16.449 1.00 85.06 315 LEU A O 1
ATOM 2289 N N . SER A 1 316 ? -22.973 10.280 15.425 1.00 83.44 316 SER A N 1
ATOM 2290 C CA . SER A 1 316 ? -23.757 9.575 14.409 1.00 83.44 316 SER A CA 1
ATOM 2291 C C . SER A 1 316 ? -23.705 8.061 14.646 1.00 83.44 316 SER A C 1
ATOM 2293 O O . SER A 1 316 ? -22.624 7.467 14.634 1.00 83.44 316 SER A O 1
ATOM 2295 N N . ILE A 1 317 ? -24.865 7.431 14.859 1.00 87.50 317 ILE A N 1
ATOM 2296 C CA . ILE A 1 317 ? -25.031 5.968 14.838 1.00 87.50 317 ILE A CA 1
ATOM 2297 C C . ILE A 1 317 ? -25.784 5.613 13.555 1.00 87.50 317 ILE A C 1
ATOM 2299 O O . ILE A 1 317 ? -26.846 6.169 13.282 1.00 87.50 317 ILE A O 1
ATOM 2303 N N . SER A 1 318 ? -25.247 4.679 12.774 1.00 88.50 318 SER A N 1
ATOM 2304 C CA . SER A 1 318 ? -25.855 4.187 11.532 1.00 88.50 318 SER A CA 1
ATOM 2305 C C . SER A 1 318 ? -25.783 2.661 11.437 1.00 88.50 318 SER A C 1
ATOM 2307 O O . SER A 1 318 ? -25.028 2.030 12.176 1.00 88.50 318 SER A O 1
ATOM 2309 N N . GLY A 1 319 ? -26.540 2.072 10.506 1.00 78.94 319 GLY A N 1
ATOM 2310 C CA . GLY A 1 319 ? -26.575 0.627 10.263 1.00 78.94 319 GLY A CA 1
ATOM 2311 C C . GLY A 1 319 ? -27.996 0.060 10.272 1.00 78.94 319 GLY A C 1
ATOM 2312 O O . GLY A 1 319 ? -28.933 0.750 10.667 1.00 78.94 319 GLY A O 1
ATOM 2313 N N . SER A 1 320 ? -28.168 -1.169 9.783 1.00 73.62 320 SER A N 1
ATOM 2314 C CA . SER A 1 320 ? -29.489 -1.791 9.584 1.00 73.62 320 SER A CA 1
ATOM 2315 C C . SER A 1 320 ? -29.816 -2.913 10.572 1.00 73.62 320 SER A C 1
ATOM 2317 O O . SER A 1 320 ? -30.982 -3.268 10.699 1.00 73.62 320 SER A O 1
ATOM 2319 N N . GLU A 1 321 ? -28.814 -3.476 11.257 1.00 67.75 321 GLU A N 1
ATOM 2320 C CA . GLU A 1 321 ? -28.957 -4.727 12.035 1.00 67.75 321 GLU A CA 1
ATOM 2321 C C . GLU A 1 321 ? -28.171 -4.714 13.363 1.00 67.75 321 GLU A C 1
ATOM 2323 O O . GLU A 1 321 ? -28.029 -5.725 14.048 1.00 67.75 321 GLU A O 1
ATOM 2328 N N . GLY A 1 322 ? -27.655 -3.546 13.746 1.00 61.88 322 GLY A N 1
ATOM 2329 C CA . GLY A 1 322 ? -26.814 -3.369 14.921 1.00 61.88 322 GLY A CA 1
ATOM 2330 C C . GLY A 1 322 ? -27.545 -3.389 16.260 1.00 61.88 322 GLY A C 1
ATOM 2331 O O . GLY A 1 322 ? -28.618 -2.810 16.401 1.00 61.88 322 GLY A O 1
ATOM 2332 N N . SER A 1 323 ? -26.899 -3.953 17.283 1.00 70.62 323 SER A N 1
ATOM 2333 C CA . SER A 1 323 ? -27.306 -3.812 18.688 1.00 70.62 323 SER A CA 1
ATOM 2334 C C . SER A 1 323 ? -26.115 -3.386 19.545 1.00 70.62 323 SER A C 1
ATOM 2336 O O . SER A 1 323 ? -25.010 -3.909 19.380 1.00 70.62 323 SER A O 1
ATOM 2338 N N . LEU A 1 324 ? -26.369 -2.477 20.490 1.00 69.62 324 LEU A N 1
ATOM 2339 C CA . LEU A 1 324 ? -25.447 -2.049 21.549 1.00 69.62 324 LEU A CA 1
ATOM 2340 C C . LEU A 1 324 ? -25.962 -2.569 22.901 1.00 69.62 324 LEU A C 1
ATOM 2342 O O . LEU A 1 324 ? -27.169 -2.559 23.133 1.00 69.62 324 LEU A O 1
ATOM 2346 N N . THR A 1 325 ? -25.081 -3.012 23.802 1.00 67.31 325 THR A N 1
ATOM 2347 C CA . THR A 1 325 ? -25.452 -3.484 25.157 1.00 67.31 325 THR A CA 1
ATOM 2348 C C . THR A 1 325 ? -24.594 -2.815 26.228 1.00 67.31 325 THR A C 1
ATOM 2350 O O . THR A 1 325 ? -23.383 -2.961 26.150 1.00 67.31 325 THR A O 1
ATOM 2353 N N . ASN A 1 326 ? -25.197 -2.175 27.243 1.00 61.19 326 ASN A N 1
ATOM 2354 C CA . ASN A 1 326 ? -24.537 -1.364 28.298 1.00 61.19 326 ASN A CA 1
ATOM 2355 C C . ASN A 1 326 ? -24.012 0.005 27.827 1.00 61.19 326 ASN A C 1
ATOM 2357 O O . ASN A 1 326 ? -22.862 0.362 28.053 1.00 61.19 326 ASN A O 1
ATOM 2361 N N . MET A 1 327 ? -24.838 0.765 27.107 1.00 67.19 327 MET A N 1
ATOM 2362 C CA . MET A 1 327 ? -24.441 2.078 26.592 1.00 67.19 327 MET A CA 1
ATOM 2363 C C . MET A 1 327 ? -24.614 3.164 27.662 1.00 67.19 327 MET A C 1
ATOM 2365 O O . MET A 1 327 ? -25.716 3.322 28.191 1.00 67.19 327 MET A O 1
ATOM 2369 N N . ILE A 1 328 ? -23.564 3.943 27.935 1.00 65.56 328 ILE A N 1
ATOM 2370 C CA . ILE A 1 328 ? -23.667 5.149 28.762 1.00 65.56 328 ILE A CA 1
ATOM 2371 C C . ILE A 1 328 ? -23.971 6.332 27.845 1.00 65.56 328 ILE A C 1
ATOM 2373 O O . ILE A 1 328 ? -23.158 6.732 27.012 1.00 65.56 328 ILE A O 1
ATOM 2377 N N . VAL A 1 329 ? -25.163 6.904 27.998 1.00 62.38 329 VAL A N 1
ATOM 2378 C CA . VAL A 1 329 ? -25.489 8.208 27.415 1.00 62.38 329 VAL A CA 1
ATOM 2379 C C . VAL A 1 329 ? -25.111 9.254 28.461 1.00 62.38 329 VAL A C 1
ATOM 2381 O O . VAL A 1 329 ? -25.685 9.206 29.551 1.00 62.38 329 VAL A O 1
ATOM 2384 N N . PRO A 1 330 ? -24.175 10.184 28.185 1.00 57.44 330 PRO A N 1
ATOM 2385 C CA . PRO A 1 330 ? -23.904 11.286 29.101 1.00 57.44 330 PRO A CA 1
ATOM 2386 C C . PRO A 1 330 ? -25.223 12.001 29.395 1.00 57.44 330 PRO A C 1
ATOM 2388 O O . PRO A 1 330 ? -25.944 12.354 28.456 1.00 57.44 330 PRO A O 1
ATOM 2391 N N . GLU A 1 331 ? -25.578 12.143 30.675 1.00 57.88 331 GLU A N 1
ATOM 2392 C CA . GLU A 1 331 ? -26.869 12.698 31.075 1.00 57.88 331 GLU A CA 1
ATOM 2393 C C . GLU A 1 331 ? -27.126 14.020 30.340 1.00 57.88 331 GLU A C 1
ATOM 2395 O O . GLU A 1 331 ? -26.375 14.990 30.474 1.00 57.88 331 GLU A O 1
ATOM 2400 N N . TRP A 1 332 ? -28.210 14.075 29.559 1.00 49.38 332 TRP A N 1
ATOM 2401 C CA . TRP A 1 332 ? -28.791 15.355 29.177 1.00 49.38 332 TRP A CA 1
ATOM 2402 C C . TRP A 1 332 ? -29.137 16.060 30.479 1.00 49.38 332 TRP A C 1
ATOM 2404 O O . TRP A 1 332 ? -30.000 15.595 31.219 1.00 49.38 332 TRP A O 1
ATOM 2414 N N . ASN A 1 333 ? -28.427 17.146 30.766 1.00 49.16 333 ASN A N 1
ATOM 2415 C CA . ASN A 1 333 ? -28.567 17.947 31.969 1.00 49.16 333 ASN A CA 1
ATOM 2416 C C . ASN A 1 333 ? -30.049 18.340 32.157 1.00 49.16 333 ASN A C 1
ATOM 2418 O O . ASN A 1 333 ? -30.539 19.305 31.570 1.00 49.16 333 ASN A O 1
ATOM 2422 N N . ARG A 1 334 ? -30.795 17.557 32.946 1.00 46.66 334 ARG A N 1
ATOM 2423 C CA . ARG A 1 334 ? -32.254 17.652 33.147 1.00 46.66 334 ARG A CA 1
ATOM 2424 C C . ARG A 1 334 ? -32.621 18.811 34.088 1.00 46.66 334 ARG A C 1
ATOM 2426 O O . ARG A 1 334 ? -33.623 18.763 34.793 1.00 46.66 334 ARG A O 1
ATOM 2433 N N . ALA A 1 335 ? -31.808 19.864 34.103 1.00 47.34 335 ALA A N 1
ATOM 2434 C CA . ALA A 1 335 ? -31.971 21.033 34.960 1.00 47.34 335 ALA A CA 1
ATOM 2435 C C . ALA A 1 335 ? -32.922 22.101 34.377 1.00 47.34 335 ALA A C 1
ATOM 2437 O O . ALA A 1 335 ? -33.150 23.114 35.027 1.00 47.34 335 ALA A O 1
ATOM 2438 N N . ALA A 1 336 ? -33.503 21.894 33.187 1.00 50.50 336 ALA A N 1
ATOM 2439 C CA . ALA A 1 336 ? -34.317 22.911 32.505 1.00 50.50 336 ALA A CA 1
ATOM 2440 C C . ALA A 1 336 ? -35.839 22.639 32.449 1.00 50.50 336 ALA A C 1
ATOM 2442 O O . ALA A 1 336 ? -36.549 23.415 31.820 1.00 50.50 336 ALA A O 1
ATOM 2443 N N . TYR A 1 337 ? -36.367 21.574 33.076 1.00 47.16 337 TYR A N 1
ATOM 2444 C CA . TYR A 1 337 ? -37.793 21.197 32.929 1.00 47.16 337 TYR A CA 1
ATOM 2445 C C . TYR A 1 337 ? -38.637 21.203 34.215 1.00 47.16 337 TYR A C 1
ATOM 2447 O O . TYR A 1 337 ? -39.775 20.750 34.188 1.00 47.16 337 TYR A O 1
ATOM 2455 N N . ASN A 1 338 ? -38.121 21.742 35.326 1.00 45.25 338 ASN A N 1
ATOM 2456 C CA . ASN A 1 338 ? -38.868 21.859 36.591 1.00 45.25 338 ASN A CA 1
ATOM 2457 C C . ASN A 1 338 ? -39.199 23.314 36.984 1.00 45.25 338 ASN A C 1
ATOM 2459 O O . ASN A 1 338 ? -39.335 23.618 38.166 1.00 45.25 338 ASN A O 1
ATOM 2463 N N . SER A 1 339 ? -39.343 24.224 36.017 1.00 48.66 339 SER A N 1
ATOM 2464 C CA . SER A 1 339 ? -39.803 25.591 36.297 1.00 48.66 339 SER A CA 1
ATOM 2465 C C . SER A 1 339 ? -40.765 26.125 35.232 1.00 48.66 339 SER A C 1
ATOM 2467 O O . SER A 1 339 ? -40.418 27.069 34.524 1.00 48.66 339 SER A O 1
ATOM 2469 N N . ILE A 1 340 ? -41.953 25.520 35.122 1.00 49.31 340 ILE A N 1
ATOM 2470 C CA . ILE A 1 340 ? -43.203 26.182 34.698 1.00 49.31 340 ILE A CA 1
ATOM 2471 C C . ILE A 1 340 ? -44.338 25.596 35.536 1.00 49.31 340 ILE A C 1
ATOM 2473 O O . ILE A 1 340 ? -44.400 24.349 35.619 1.00 49.31 340 ILE A O 1
#

Radius of gyration: 25.58 Å; chains: 1; bounding box: 73×42×76 Å

pLDDT: mean 86.81, std 15.74, range [43.0, 98.94]